Protein AF-0000000072519089 (afdb_homodimer)

pLDDT: mean 80.24, std 19.69, range [31.0, 97.12]

Solvent-accessible surface area (backbone atoms only — not comparable to full-atom values): 11404 Å² total; per-residue (Å²): 129,80,56,72,75,71,32,45,57,24,8,77,80,84,66,43,72,40,48,75,28,27,32,38,44,55,10,47,36,26,19,37,67,57,47,53,50,55,42,67,77,29,79,88,55,47,43,38,93,82,82,52,28,48,45,52,80,82,57,32,33,28,57,52,24,60,84,58,68,85,67,66,72,84,56,95,50,76,75,74,40,67,40,56,64,44,77,57,82,73,79,74,78,75,77,78,128,127,81,55,71,74,72,33,44,54,23,9,77,80,84,66,43,72,41,46,76,28,27,31,38,44,56,10,47,35,27,20,37,69,56,48,52,50,56,42,67,77,27,78,87,56,48,44,38,94,81,82,52,27,47,47,52,80,80,58,29,31,27,56,51,24,60,86,56,66,84,66,67,72,84,57,94,50,77,73,75,42,68,41,56,63,45,75,56,82,71,80,73,78,74,78,78,129

Nearest PDB structures (foldseek):
  3hcs-assembly1_A  TM=9.266E-01  e=5.606E-05  Homo sapiens
  7l3l-assembly2_D  TM=9.297E-01  e=7.832E-05  Homo sapiens
  8gbq-assembly1_B  TM=8.520E-01  e=3.754E-05  Homo sapiens
  6yxe-assembly1_A-3  TM=9.046E-01  e=1.868E-04  Homo sapiens
  6yxe-assembly2_B-2  TM=9.088E-01  e=1.747E-04  Homo sapiens

InterPro domains:
  IPR001841 Zinc finger, RING-type [PS50089] (11-52)
  IPR001841 Zinc finger, RING-type [SM00184] (11-51)
  IPR013083 Zinc finger, RING/FYVE/PHD-type [G3DSA:3.30.40.10] (1-65)
  IPR017907 Zinc finger, RING-type, conserved site [PS00518] (26-35)
  IPR018957 Zinc finger, C3HC4 RING-type [PF00097] (11-51)
  IPR045103 E3 ubiquitin-protein ligase RNF5/RNF185-like [PTHR12313] (5-88)

Secondary structure (DSSP, 8-state):
---GGGGTTB-TTT-SBPSSEEEETTSBEEEHHHHHHHHHH-TT--B-TTT--B--TTSEEE-B-TT--------SSPPPPPP--------------/---GGGGTTB-TTT-SBPSSEEEETTSBEEEHHHHHHHHHH-TT--B-TTT--B--TTSEEE-B-TT--------SS-PPPPP--------------

Organism: Oesophagostomum dentatum (NCBI:txid61180)

Radius of gyration: 18.35 Å; Cα contacts (8 Å, |Δi|>4): 338; chains: 2; bounding box: 57×45×64 Å

Structure (mmCIF, N/CA/C/O backbone):
data_AF-0000000072519089-model_v1
#
loop_
_entity.id
_entity.type
_entity.pdbx_description
1 polymer 'RING-type E3 ubiquitin transferase'
#
loop_
_atom_site.group_PDB
_atom_site.id
_atom_site.type_symbol
_atom_site.label_atom_id
_atom_site.label_alt_id
_atom_site.label_comp_id
_atom_site.label_asym_id
_atom_site.label_entity_id
_atom_site.label_seq_id
_atom_site.pdbx_PDB_ins_code
_atom_site.Cartn_x
_atom_site.Cartn_y
_atom_site.Cartn_z
_atom_site.occupancy
_atom_site.B_iso_or_equiv
_atom_site.auth_seq_id
_atom_site.auth_comp_id
_atom_site.auth_asym_id
_atom_site.auth_atom_id
_atom_site.pdbx_PDB_model_num
ATOM 1 N N . MET A 1 1 ? -17.234 -5.609 19.844 1 31 1 MET A N 1
ATOM 2 C CA . MET A 1 1 ? -16.969 -6.523 18.734 1 31 1 MET A CA 1
ATOM 3 C C . MET A 1 1 ?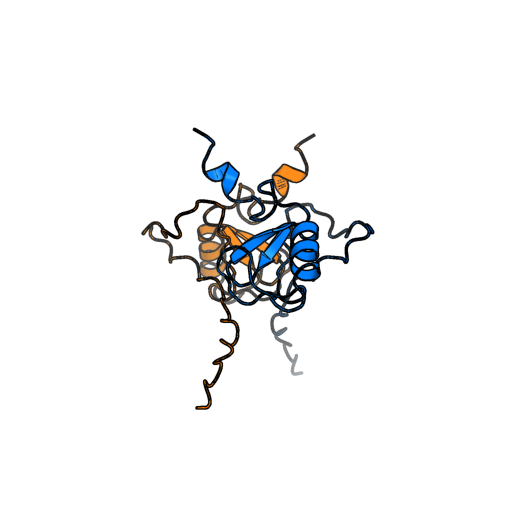 -16.578 -5.754 17.484 1 31 1 MET A C 1
ATOM 5 O O . MET A 1 1 ? -17.359 -5.664 16.531 1 31 1 MET A O 1
ATOM 9 N N . THR A 1 2 ? -16.281 -4.395 17.469 1 39.88 2 THR A N 1
ATOM 10 C CA . THR A 1 2 ? -15.914 -3.604 16.297 1 39.88 2 THR A CA 1
ATOM 11 C C . THR A 1 2 ? -14.969 -4.387 15.391 1 39.88 2 THR A C 1
ATOM 13 O O . THR A 1 2 ? -13.977 -4.953 15.859 1 39.88 2 THR A O 1
ATOM 16 N N . SER A 1 3 ? -15.516 -5.184 14.555 1 44.41 3 SER A N 1
ATOM 17 C CA . SER A 1 3 ? -14.891 -6.195 13.703 1 44.41 3 SER A CA 1
ATOM 18 C C . SER A 1 3 ? -13.523 -5.738 13.219 1 44.41 3 SER A C 1
ATOM 20 O O . SER A 1 3 ? -13.383 -4.637 12.688 1 44.41 3 SER A O 1
ATOM 22 N N . HIS A 1 4 ? -12.422 -6.164 13.93 1 50.88 4 HIS A N 1
ATOM 23 C CA . HIS A 1 4 ? -10.984 -6.004 13.734 1 50.88 4 HIS A CA 1
ATOM 24 C C . HIS A 1 4 ? -10.648 -5.777 12.266 1 50.88 4 HIS A C 1
ATOM 26 O O . HIS A 1 4 ? -9.719 -5.035 11.945 1 50.88 4 HIS A O 1
ATOM 32 N N . SER A 1 5 ? -11.43 -6.418 11.367 1 56.72 5 SER A N 1
ATOM 33 C CA . SER A 1 5 ? -11.188 -6.316 9.93 1 56.72 5 SER A CA 1
ATOM 34 C C . SER A 1 5 ? -11.516 -4.926 9.406 1 56.72 5 SER A C 1
ATOM 36 O O . SER A 1 5 ? -10.93 -4.465 8.43 1 56.72 5 SER A O 1
ATOM 38 N N . ALA A 1 6 ? -12.508 -4.168 10.32 1 58.97 6 ALA A N 1
ATOM 39 C CA . ALA A 1 6 ? -12.984 -2.865 9.859 1 58.97 6 ALA A CA 1
ATOM 40 C C . ALA A 1 6 ? -11.898 -1.803 10.008 1 58.97 6 ALA A C 1
ATOM 42 O O . ALA A 1 6 ? -11.93 -0.779 9.32 1 58.97 6 ALA A O 1
ATOM 43 N N . LEU A 1 7 ? -10.938 -2.162 10.789 1 78.25 7 LEU A N 1
ATOM 44 C CA . LEU A 1 7 ? -9.922 -1.159 11.086 1 78.25 7 LEU A CA 1
ATOM 45 C C . LEU A 1 7 ? -8.695 -1.354 10.203 1 78.25 7 LEU A C 1
ATOM 47 O O . LEU A 1 7 ? -7.793 -0.51 10.188 1 78.25 7 LEU A O 1
ATOM 51 N N . GLN A 1 8 ? -8.781 -2.266 9.398 1 86.44 8 GLN A N 1
ATOM 52 C CA . GLN A 1 8 ? -7.602 -2.619 8.617 1 86.44 8 GLN A CA 1
ATOM 53 C C . GLN A 1 8 ? -7.332 -1.582 7.531 1 86.44 8 GLN A C 1
ATOM 55 O O . GLN A 1 8 ? -6.176 -1.324 7.188 1 86.44 8 GLN A O 1
ATOM 60 N N . PHE A 1 9 ? -8.406 -0.908 7.102 1 93.94 9 PHE A N 1
ATOM 61 C CA . PHE A 1 9 ? -8.25 -0.032 5.949 1 93.94 9 PHE A CA 1
ATOM 62 C C . PHE A 1 9 ? -8.648 1.397 6.293 1 93.94 9 PHE A C 1
ATOM 64 O O . PHE A 1 9 ? -9.234 2.102 5.469 1 93.94 9 PHE A O 1
ATOM 71 N N . GLU A 1 10 ? -8.305 1.717 7.52 1 94.81 10 GLU A N 1
ATOM 72 C CA . GLU A 1 10 ? -8.547 3.088 7.961 1 94.81 10 GLU A CA 1
ATOM 73 C C . GLU A 1 10 ? -7.312 3.961 7.754 1 94.81 10 GLU A C 1
ATOM 75 O O . GLU A 1 10 ? -6.184 3.49 7.895 1 94.81 10 GLU A O 1
ATOM 80 N N . CYS A 1 11 ? -7.629 5.145 7.453 1 94.75 11 CYS A N 1
ATOM 81 C CA . CYS A 1 11 ? -6.59 6.168 7.426 1 94.75 11 CYS A CA 1
ATOM 82 C C . CYS A 1 11 ? -6.012 6.395 8.82 1 94.75 11 CYS A C 1
ATOM 84 O O . CYS A 1 11 ? -6.758 6.582 9.781 1 94.75 11 CYS A O 1
ATOM 86 N N . ASN A 1 12 ? -4.762 6.477 8.961 1 96.12 12 ASN A N 1
ATOM 87 C CA . ASN A 1 12 ? -4.113 6.629 10.266 1 96.12 12 ASN A CA 1
ATOM 88 C C . ASN A 1 12 ? -4.102 8.086 10.719 1 96.12 12 ASN A C 1
ATOM 90 O O . ASN A 1 12 ? -3.537 8.406 11.766 1 96.12 12 ASN A O 1
ATOM 94 N N . ILE A 1 13 ? -4.664 8.992 9.969 1 96.25 13 ILE A N 1
ATOM 95 C CA . ILE A 1 13 ? -4.73 10.406 10.344 1 96.25 13 ILE A CA 1
ATOM 96 C C . ILE A 1 13 ? -6.16 10.758 10.758 1 96.25 13 ILE A C 1
ATOM 98 O O . ILE A 1 13 ? -6.398 11.188 11.883 1 96.25 13 ILE A O 1
ATOM 102 N N . CYS A 1 14 ? -7.086 10.539 9.859 1 96.5 14 CYS A N 1
ATOM 103 C CA . CYS A 1 14 ? -8.445 10.977 10.148 1 96.5 14 CYS A CA 1
ATOM 104 C C . CYS A 1 14 ? -9.258 9.852 10.781 1 96.5 14 CYS A C 1
ATOM 106 O O . CYS A 1 14 ? -10.359 10.078 11.289 1 96.5 14 CYS A O 1
ATOM 108 N N . LEU A 1 15 ? -8.82 8.602 10.711 1 94.5 15 LEU A N 1
ATOM 109 C CA . LEU A 1 15 ? -9.359 7.414 11.359 1 94.5 15 LEU A CA 1
ATOM 110 C C . LEU A 1 15 ? -10.664 6.977 10.711 1 94.5 15 LEU A C 1
ATOM 112 O O . LEU A 1 15 ? -11.406 6.172 11.273 1 94.5 15 LEU A O 1
ATOM 116 N N . ASP A 1 16 ? -10.945 7.457 9.484 1 94.81 16 ASP A N 1
ATOM 117 C CA . ASP A 1 16 ? -12 6.938 8.617 1 94.81 16 ASP A CA 1
ATOM 118 C C . ASP A 1 16 ? -11.43 5.969 7.582 1 94.81 16 ASP A C 1
ATOM 120 O O . ASP A 1 16 ? -10.211 5.828 7.457 1 94.81 16 ASP A O 1
ATOM 124 N N . THR A 1 17 ? -12.375 5.219 6.848 1 92.31 17 THR A N 1
ATOM 125 C CA . THR A 1 17 ? -11.914 4.434 5.711 1 92.31 17 THR A CA 1
ATOM 126 C C . THR A 1 17 ? -11.117 5.305 4.738 1 92.31 17 THR A C 1
ATOM 128 O O . THR A 1 17 ? -11.578 6.383 4.352 1 92.31 17 THR A O 1
ATOM 131 N N . ALA A 1 18 ? -9.93 4.836 4.41 1 94 18 ALA A N 1
ATOM 132 C CA . ALA A 1 18 ? -9.023 5.652 3.598 1 94 18 ALA A CA 1
ATOM 133 C C . ALA A 1 18 ? -9.656 5.98 2.246 1 94 18 ALA A C 1
ATOM 135 O O . ALA A 1 18 ? -10.141 5.09 1.548 1 94 18 ALA A O 1
ATOM 136 N N . LYS A 1 19 ? -9.695 7.258 1.932 1 92.19 19 LYS A N 1
ATOM 137 C CA . LYS A 1 19 ? -10.172 7.754 0.644 1 92.19 19 LYS A CA 1
ATOM 138 C C . LYS A 1 19 ? -9 8.18 -0.245 1 92.19 19 LYS A C 1
ATOM 140 O O . LYS A 1 19 ? -8.07 8.844 0.219 1 92.19 19 LYS A O 1
ATOM 145 N N . ASP A 1 20 ? -9.195 7.793 -1.614 1 93.12 20 ASP A N 1
ATOM 146 C CA . ASP A 1 20 ? -8.047 8.023 -2.484 1 93.12 20 ASP A CA 1
ATOM 147 C C . ASP A 1 20 ? -6.758 7.527 -1.834 1 93.12 20 ASP A C 1
ATOM 149 O O . ASP A 1 20 ? -5.777 8.273 -1.743 1 93.12 20 ASP A O 1
ATOM 153 N N . ALA A 1 21 ? -6.781 6.348 -1.465 1 94.25 21 ALA A N 1
ATOM 154 C CA . ALA A 1 21 ? -5.855 5.746 -0.507 1 94.25 21 ALA A CA 1
ATOM 155 C C . ALA A 1 21 ? -4.441 5.684 -1.074 1 94.25 21 ALA A C 1
ATOM 157 O O . ALA A 1 21 ? -4.25 5.375 -2.254 1 94.25 21 ALA A O 1
ATOM 158 N N . VAL A 1 22 ? -3.514 5.969 -0.158 1 96.81 22 VAL A N 1
ATOM 159 C CA . VAL A 1 22 ? -2.096 5.785 -0.444 1 96.81 22 VAL A CA 1
ATOM 160 C C . VAL A 1 22 ? -1.426 5.047 0.714 1 96.81 22 VAL A C 1
ATOM 162 O O . VAL A 1 22 ? -1.814 5.215 1.872 1 96.81 22 VAL A O 1
ATOM 165 N N . VAL A 1 23 ? -0.508 4.223 0.337 1 96.88 23 VAL A N 1
ATOM 166 C CA . VAL A 1 23 ? 0.287 3.537 1.352 1 96.88 23 VAL A CA 1
ATOM 167 C C . VAL A 1 23 ? 1.731 4.027 1.295 1 96.88 23 VAL A C 1
ATOM 169 O O . VAL A 1 23 ? 2.295 4.195 0.21 1 96.88 23 VAL A O 1
ATOM 172 N N . SER A 1 24 ? 2.26 4.414 2.479 1 96.19 24 SER A N 1
ATOM 173 C CA . SER A 1 24 ? 3.668 4.781 2.564 1 96.19 24 SER A CA 1
ATOM 174 C C . SER A 1 24 ? 4.566 3.551 2.484 1 96.19 24 SER A C 1
ATOM 176 O O . SER A 1 24 ? 4.094 2.422 2.635 1 96.19 24 SER A O 1
ATOM 178 N N . MET A 1 25 ? 5.84 3.82 2.289 1 96 25 MET A N 1
ATOM 179 C CA . MET A 1 25 ? 6.766 2.701 2.139 1 96 25 MET A CA 1
ATOM 180 C C . MET A 1 25 ? 6.949 1.965 3.461 1 96 25 MET A C 1
ATOM 182 O O . MET A 1 25 ? 7.309 0.786 3.475 1 96 25 MET A O 1
ATOM 186 N N . CYS A 1 26 ? 6.586 2.643 4.574 1 94.12 26 CYS A N 1
ATOM 187 C CA . CYS A 1 26 ? 6.664 2.002 5.883 1 94.12 26 CYS A CA 1
ATOM 188 C C . CYS A 1 26 ? 5.453 1.104 6.121 1 94.12 26 CYS A C 1
ATOM 190 O O . CYS A 1 26 ? 5.398 0.385 7.121 1 94.12 26 CYS A O 1
ATOM 192 N N . GLY A 1 27 ? 4.422 1.226 5.219 1 96.06 27 GLY A N 1
ATOM 193 C CA . GLY A 1 27 ? 3.311 0.293 5.289 1 96.06 27 GLY A CA 1
ATOM 194 C C . GLY A 1 27 ? 2.062 0.899 5.906 1 96.06 27 GLY A C 1
ATOM 195 O O . GLY A 1 27 ? 1.025 0.239 5.996 1 96.06 27 GLY A O 1
ATOM 196 N N . HIS A 1 28 ? 2.117 2.164 6.293 1 96.06 28 HIS A N 1
ATOM 197 C CA . HIS A 1 28 ? 0.941 2.779 6.895 1 96.06 28 HIS A CA 1
ATOM 198 C C . HIS A 1 28 ? 0.045 3.412 5.836 1 96.06 28 HIS A C 1
ATOM 200 O O . HIS A 1 28 ? 0.538 3.994 4.867 1 96.06 28 HIS A O 1
ATOM 206 N N . LEU A 1 29 ? -1.234 3.336 6.133 1 96.44 29 LEU A N 1
ATOM 207 C CA . LEU A 1 29 ? -2.25 3.729 5.164 1 96.44 29 LEU A CA 1
ATOM 208 C C . LEU A 1 29 ? -2.818 5.102 5.496 1 96.44 29 LEU A C 1
ATOM 210 O O . LEU A 1 29 ? -3.096 5.398 6.66 1 96.44 29 LEU A O 1
ATOM 214 N N . PHE A 1 30 ? -3.078 5.961 4.371 1 95.62 30 PHE A N 1
ATOM 215 C CA . PHE A 1 30 ? -3.609 7.309 4.523 1 95.62 30 PHE A CA 1
ATOM 216 C C . PHE A 1 30 ? -4.57 7.645 3.387 1 95.62 30 PHE A C 1
ATOM 218 O O . PHE A 1 30 ? -4.434 7.121 2.279 1 95.62 30 PHE A O 1
ATOM 225 N N . CYS A 1 31 ? -5.488 8.539 3.676 1 95.25 31 CYS A N 1
ATOM 226 C CA . CYS A 1 31 ? -6.066 9.297 2.574 1 95.25 31 CYS A CA 1
ATOM 227 C C . CYS A 1 31 ? -5.008 10.148 1.881 1 95.25 31 CYS A C 1
ATOM 229 O O . CYS A 1 31 ? -4.148 10.734 2.541 1 95.25 31 CYS A O 1
ATOM 231 N N . TRP A 1 32 ? -5.188 10.234 0.609 1 96.38 32 TRP A N 1
ATOM 232 C CA . TRP A 1 32 ? -4.285 11.156 -0.079 1 96.38 32 TRP A CA 1
ATOM 233 C C . TRP A 1 32 ? -4.465 12.578 0.429 1 96.38 32 TRP A C 1
ATOM 235 O O . TRP A 1 32 ? -3.494 13.234 0.819 1 96.38 32 TRP A O 1
ATOM 245 N N . PRO A 1 33 ? -5.688 13.109 0.536 1 96.69 33 PRO A N 1
ATOM 246 C CA . PRO A 1 33 ? -5.828 14.484 1.02 1 96.69 33 PRO A CA 1
ATOM 247 C C . PRO A 1 33 ? -5.301 14.672 2.441 1 96.69 33 PRO A C 1
ATOM 249 O O . PRO A 1 33 ? -4.734 15.719 2.766 1 96.69 33 PRO A O 1
ATOM 252 N N . CYS A 1 34 ? -5.469 13.695 3.334 1 96.81 34 CYS A N 1
ATOM 253 C CA . CYS A 1 34 ? -4.949 13.781 4.695 1 96.81 34 CYS A CA 1
ATOM 254 C C . CYS A 1 34 ? -3.428 13.867 4.695 1 96.81 34 CYS A C 1
ATOM 256 O O . CYS A 1 34 ? -2.846 14.664 5.43 1 96.81 34 CYS A O 1
ATOM 258 N N . LEU A 1 35 ? -2.861 12.992 3.891 1 96.81 35 LEU A N 1
ATOM 259 C CA . LEU A 1 35 ? -1.404 12.969 3.852 1 96.81 35 LEU A CA 1
ATOM 260 C C . LEU A 1 35 ? -0.853 14.273 3.295 1 96.81 35 LEU A C 1
ATOM 262 O O . LEU A 1 35 ? 0.122 14.82 3.82 1 96.81 35 LEU A O 1
ATOM 266 N N . VAL A 1 36 ? -1.479 14.703 2.242 1 96.94 36 VAL A N 1
ATOM 267 C CA . VAL A 1 36 ? -1.038 15.969 1.655 1 96.94 36 VAL A CA 1
ATOM 268 C C . VAL A 1 36 ? -1.098 17.078 2.705 1 96.94 36 VAL A C 1
ATOM 270 O O . VAL A 1 36 ? -0.141 17.828 2.869 1 96.94 36 VAL A O 1
ATOM 273 N N . GLN A 1 37 ? -2.197 17.141 3.371 1 96.75 37 GLN A N 1
ATOM 274 C CA . GLN A 1 37 ? -2.346 18.156 4.418 1 96.75 37 GLN A CA 1
ATOM 275 C C . GLN A 1 37 ? -1.283 17.984 5.5 1 96.75 37 GLN A C 1
ATOM 277 O O . GLN A 1 37 ? -0.688 18.953 5.953 1 96.75 37 GLN A O 1
ATOM 282 N N . TRP A 1 38 ? -1.134 16.75 6.004 1 96.56 38 TRP A N 1
ATOM 283 C CA . TRP A 1 38 ? -0.133 16.438 7.02 1 96.56 38 TRP A CA 1
ATOM 284 C C . TRP A 1 38 ? 1.24 16.953 6.605 1 96.56 38 TRP A C 1
ATOM 286 O O . TRP A 1 38 ? 1.915 17.641 7.387 1 96.56 38 TRP A O 1
ATOM 296 N N . LEU A 1 39 ? 1.7 16.672 5.438 1 95.25 39 LEU A N 1
ATOM 297 C CA . LEU A 1 39 ? 3.025 17.031 4.953 1 95.25 39 LEU A CA 1
ATOM 298 C C . LEU A 1 39 ? 3.129 18.531 4.723 1 95.25 39 LEU A C 1
ATOM 300 O O . LEU A 1 39 ? 4.18 19.141 4.965 1 95.25 39 LEU A O 1
ATOM 304 N N . ASP A 1 40 ? 2.016 19.125 4.277 1 95.06 40 ASP A N 1
ATOM 305 C CA . ASP A 1 40 ? 2.025 20.562 3.996 1 95.06 40 ASP A CA 1
ATOM 306 C C . ASP A 1 40 ? 2.143 21.375 5.285 1 95.06 40 ASP A C 1
ATOM 308 O O . ASP A 1 40 ? 2.709 22.469 5.285 1 95.06 40 ASP A O 1
ATOM 312 N N . THR A 1 41 ? 1.619 20.859 6.352 1 95.69 41 THR A N 1
ATOM 313 C CA . THR A 1 41 ? 1.646 21.562 7.621 1 95.69 41 THR A CA 1
ATOM 314 C C . THR A 1 41 ? 2.975 21.344 8.344 1 95.69 41 THR A C 1
ATOM 316 O O . THR A 1 41 ? 3.297 22.062 9.297 1 95.69 41 THR A O 1
ATOM 319 N N . ARG A 1 42 ? 3.793 20.375 7.852 1 92.81 42 ARG A N 1
ATOM 320 C CA . ARG A 1 42 ? 5.082 20.062 8.453 1 92.81 42 ARG A CA 1
ATOM 321 C C . ARG A 1 42 ? 6.172 19.953 7.391 1 92.81 42 ARG A C 1
ATOM 323 O O . ARG A 1 42 ? 6.809 18.922 7.238 1 92.81 42 ARG A O 1
ATOM 330 N N . PRO A 1 43 ? 6.484 21.062 6.719 1 90.44 43 PRO A N 1
ATOM 331 C CA . PRO A 1 43 ? 7.387 21.031 5.562 1 90.44 43 PRO A CA 1
ATOM 332 C C . PRO A 1 43 ? 8.805 20.609 5.934 1 90.44 43 PRO A C 1
ATOM 334 O O . PRO A 1 43 ? 9.539 20.078 5.09 1 90.44 43 PRO A O 1
ATOM 337 N N . ASN A 1 44 ? 9.156 20.672 7.188 1 92.25 44 ASN A N 1
ATOM 338 C CA . ASN A 1 44 ? 10.508 20.344 7.605 1 92.25 44 ASN A CA 1
ATOM 339 C C . ASN A 1 44 ? 10.562 19 8.32 1 92.25 44 ASN A C 1
ATOM 341 O O . ASN A 1 44 ? 11.625 18.578 8.781 1 92.25 44 ASN A O 1
ATOM 345 N N . ARG A 1 45 ? 9.492 18.438 8.547 1 92.62 45 ARG A N 1
ATOM 346 C CA . ARG A 1 45 ? 9.383 17.141 9.211 1 92.62 45 ARG A CA 1
ATOM 347 C C . ARG A 1 45 ? 8.523 16.188 8.398 1 92.62 45 ARG A C 1
ATOM 349 O O . ARG A 1 45 ? 7.363 15.938 8.742 1 92.62 45 ARG A O 1
ATOM 356 N N . GLN A 1 46 ? 9.156 15.68 7.355 1 95.38 46 GLN A N 1
ATOM 357 C CA . GLN A 1 46 ? 8.461 14.766 6.457 1 95.38 46 GLN A CA 1
ATOM 358 C C . GLN A 1 46 ? 8.523 13.336 6.973 1 95.38 46 GLN A C 1
ATOM 360 O O . GLN A 1 46 ? 9.242 12.5 6.426 1 95.38 46 GLN A O 1
ATOM 365 N N . LEU A 1 47 ? 7.785 13.094 8.039 1 96.5 47 LEU A N 1
ATOM 366 C CA . LEU A 1 47 ? 7.805 11.812 8.727 1 96.5 47 LEU A CA 1
ATOM 367 C C . LEU A 1 47 ? 6.402 11.211 8.797 1 96.5 47 LEU A C 1
ATOM 369 O O . LEU A 1 47 ? 5.414 11.945 8.867 1 96.5 47 LEU A O 1
ATOM 373 N N . CYS A 1 48 ? 6.359 9.953 8.672 1 94.94 48 CYS A N 1
ATOM 374 C CA . CYS A 1 48 ? 5.113 9.219 8.859 1 94.94 48 CYS A CA 1
ATOM 375 C C . CYS A 1 48 ? 4.473 9.555 10.195 1 94.94 48 CYS A C 1
ATOM 377 O O . CYS A 1 48 ? 5.137 9.508 11.234 1 94.94 48 CYS A O 1
ATOM 379 N N . PRO A 1 49 ? 3.191 9.898 10.266 1 95.62 49 PRO A N 1
ATOM 380 C CA . PRO A 1 49 ? 2.514 10.266 11.508 1 95.62 49 PRO A CA 1
ATOM 381 C C . PRO A 1 49 ? 2.459 9.117 12.516 1 95.62 49 PRO A C 1
ATOM 383 O O . PRO A 1 49 ? 2.145 9.336 13.688 1 95.62 49 PRO A O 1
ATOM 386 N N . VAL A 1 50 ? 2.834 7.969 12.125 1 94.69 50 VAL A N 1
ATOM 387 C CA . VAL A 1 50 ? 2.629 6.812 12.984 1 94.69 50 VAL A CA 1
ATOM 388 C C . VAL A 1 50 ? 3.973 6.32 13.516 1 94.69 50 VAL A C 1
ATOM 390 O O . VAL A 1 50 ? 4.199 6.309 14.727 1 94.69 50 VAL A O 1
ATOM 393 N N . CYS A 1 51 ? 4.93 6.02 12.641 1 91.75 51 CYS A N 1
ATOM 394 C CA . CYS A 1 51 ? 6.137 5.324 13.07 1 91.75 51 CYS A CA 1
ATOM 395 C C . CYS A 1 51 ? 7.355 6.234 12.969 1 91.75 51 CYS A C 1
ATOM 397 O O . CYS A 1 51 ? 8.469 5.828 13.305 1 91.75 51 CYS A O 1
ATOM 399 N N . LYS A 1 52 ? 7.223 7.352 12.32 1 95.06 52 LYS A N 1
ATOM 400 C CA . LYS A 1 52 ? 8.242 8.398 12.219 1 95.06 52 LYS A CA 1
ATOM 401 C C . LYS A 1 52 ? 9.273 8.055 11.148 1 95.06 52 LYS A C 1
ATOM 403 O O . LYS A 1 52 ? 10.312 8.711 11.055 1 95.06 52 LYS A O 1
ATOM 408 N N . ALA A 1 53 ? 9.031 7.102 10.336 1 93 53 ALA A N 1
ATOM 409 C CA . ALA A 1 53 ? 9.859 6.859 9.164 1 93 53 ALA A CA 1
ATOM 410 C C . ALA A 1 53 ? 9.742 8.008 8.164 1 93 53 ALA A C 1
ATOM 412 O O . ALA A 1 53 ? 8.719 8.703 8.133 1 93 53 ALA A O 1
ATOM 413 N N . ALA A 1 54 ? 10.75 8.148 7.301 1 94.38 54 ALA A N 1
ATOM 414 C CA . ALA A 1 54 ? 10.711 9.172 6.258 1 94.38 54 ALA A CA 1
ATOM 415 C C . ALA A 1 54 ? 9.578 8.906 5.273 1 94.38 54 ALA A C 1
ATOM 417 O O . ALA A 1 54 ? 9.344 7.762 4.879 1 94.38 54 ALA A O 1
ATOM 418 N N . ILE A 1 55 ? 8.859 9.953 4.988 1 95.44 55 ILE A N 1
ATOM 419 C CA . ILE A 1 55 ? 7.793 9.867 3.996 1 95.44 55 ILE A CA 1
ATOM 420 C C . ILE A 1 55 ? 7.793 11.117 3.125 1 95.44 55 ILE A C 1
ATOM 422 O O . ILE A 1 55 ? 8.156 12.203 3.588 1 95.44 55 ILE A O 1
ATOM 426 N N . SER A 1 56 ? 7.473 10.961 1.922 1 93.62 56 SER A N 1
ATOM 427 C CA . SER A 1 56 ? 7.309 12.07 0.993 1 93.62 56 SER A CA 1
ATOM 428 C C . SER A 1 56 ? 6.109 11.852 0.074 1 93.62 56 SER A C 1
ATOM 430 O O . SER A 1 56 ? 5.676 10.719 -0.126 1 93.62 56 SER A O 1
ATOM 432 N N . LYS A 1 57 ? 5.574 12.891 -0.513 1 92.38 57 LYS A N 1
ATOM 433 C CA . LYS A 1 57 ? 4.422 12.836 -1.406 1 92.38 57 LYS A CA 1
ATOM 434 C C . LYS A 1 57 ? 4.707 11.961 -2.621 1 92.38 57 LYS A C 1
ATOM 436 O O . LYS A 1 57 ? 3.799 11.336 -3.168 1 92.38 57 LYS A O 1
ATOM 441 N N . ASP A 1 58 ? 5.984 11.898 -2.986 1 93 58 ASP A N 1
ATOM 442 C CA . ASP A 1 58 ? 6.328 11.203 -4.223 1 93 58 ASP A CA 1
ATOM 443 C C . ASP A 1 58 ? 6.684 9.742 -3.951 1 93 58 ASP A C 1
ATOM 445 O O . ASP A 1 58 ? 6.914 8.969 -4.887 1 93 58 ASP A O 1
ATOM 449 N N . LYS A 1 59 ? 6.77 9.32 -2.738 1 93.81 59 LYS A N 1
ATOM 450 C CA . LYS A 1 59 ? 7.215 7.977 -2.396 1 93.81 59 LYS A CA 1
ATOM 451 C C . LYS A 1 59 ? 6.09 7.172 -1.751 1 93.81 59 LYS A C 1
ATOM 453 O O . LYS A 1 59 ? 6.328 6.391 -0.828 1 93.81 59 LYS A O 1
ATOM 458 N N . VAL A 1 60 ? 4.992 7.453 -2.104 1 97.06 60 VAL A N 1
ATOM 459 C CA . VAL A 1 60 ? 3.85 6.66 -1.652 1 97.06 60 VAL A CA 1
ATOM 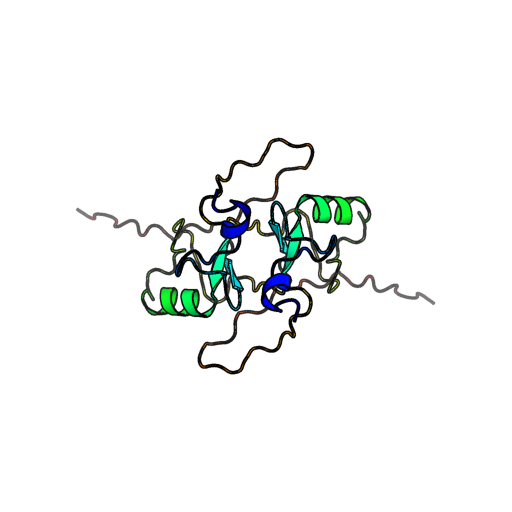460 C C . VAL A 1 60 ? 3.244 5.906 -2.834 1 97.06 60 VAL A C 1
ATOM 462 O O . VAL A 1 60 ? 3.475 6.266 -3.992 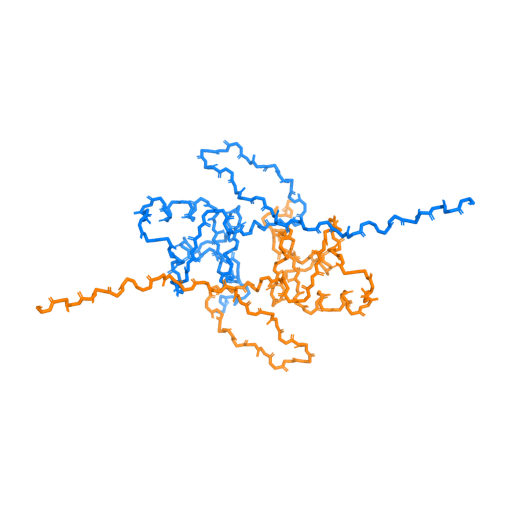1 97.06 60 VAL A O 1
ATOM 465 N N . ILE A 1 61 ? 2.562 4.816 -2.467 1 95.94 61 ILE A N 1
ATOM 466 C CA . ILE A 1 61 ? 1.918 4 -3.49 1 95.94 61 ILE A CA 1
ATOM 467 C C . ILE A 1 61 ? 0.404 4.184 -3.42 1 95.94 61 ILE A C 1
ATOM 469 O O . ILE A 1 61 ? -0.208 3.951 -2.373 1 95.94 61 ILE A O 1
ATOM 473 N N . PRO A 1 62 ? -0.219 4.648 -4.527 1 95.5 62 PRO A N 1
ATOM 474 C CA . PRO A 1 62 ? -1.684 4.652 -4.535 1 95.5 62 PRO A CA 1
ATOM 475 C C . PRO A 1 62 ? -2.281 3.248 -4.535 1 95.5 62 PRO A C 1
ATOM 477 O O . PRO A 1 62 ? -1.677 2.318 -5.078 1 95.5 62 PRO A O 1
ATOM 480 N N . LEU A 1 63 ? -3.332 3.162 -3.885 1 93.44 63 LEU A N 1
ATOM 481 C CA . LEU A 1 63 ? -4.059 1.897 -3.922 1 93.44 63 LEU A CA 1
ATOM 482 C C . LEU A 1 63 ? -5.156 1.933 -4.98 1 93.44 63 LEU A C 1
ATOM 484 O O . LEU A 1 63 ? -6.043 2.787 -4.934 1 93.44 63 LEU A O 1
ATOM 488 N N . TYR A 1 64 ? -5.008 1.025 -5.945 1 88.94 64 TYR A N 1
ATOM 489 C CA . TYR A 1 64 ? -6.035 0.901 -6.973 1 88.94 64 TYR A CA 1
ATOM 490 C C . TYR A 1 64 ? -6.98 -0.252 -6.66 1 88.94 64 TYR A C 1
ATOM 492 O O . TYR A 1 64 ? -6.559 -1.407 -6.586 1 88.94 64 TYR A O 1
ATOM 500 N N . GLY A 1 65 ? -8.227 0.078 -6.277 1 80.88 65 GLY A N 1
ATOM 501 C CA . GLY A 1 65 ? -9.242 -0.938 -6.043 1 80.88 65 GLY A CA 1
ATOM 502 C C . GLY A 1 65 ? -9.773 -1.555 -7.32 1 80.88 65 GLY A C 1
ATOM 503 O O . GLY A 1 65 ? -9.391 -1.15 -8.422 1 80.88 65 GLY A O 1
ATOM 504 N N . ARG A 1 66 ? -10.461 -2.564 -7.008 1 76.69 66 ARG A N 1
ATOM 505 C CA . ARG A 1 66 ? -11.094 -3.188 -8.164 1 76.69 66 ARG A CA 1
ATOM 506 C C . ARG A 1 66 ? -12.172 -2.283 -8.758 1 76.69 66 ARG A C 1
ATOM 508 O O . ARG A 1 66 ? -12.977 -1.706 -8.023 1 76.69 66 ARG A O 1
ATOM 515 N N . GLY A 1 67 ? -12.164 -2.088 -10.023 1 61.78 67 GLY A N 1
ATOM 516 C CA . GLY A 1 67 ? -13.195 -1.301 -10.68 1 61.78 67 GLY A CA 1
ATOM 517 C C . GLY A 1 67 ? -12.891 0.184 -10.703 1 61.78 67 GLY A C 1
ATOM 518 O O . GLY A 1 67 ? -13.711 0.987 -11.141 1 61.78 67 GLY A O 1
ATOM 519 N N . GLY A 1 68 ? -12.031 0.636 -9.891 1 55.56 68 GLY A N 1
ATOM 520 C CA . GLY A 1 68 ? -11.859 2.078 -9.82 1 55.56 68 GLY A CA 1
ATOM 521 C C . GLY A 1 68 ? -11.195 2.658 -11.055 1 55.56 68 GLY A C 1
ATOM 522 O O . GLY A 1 68 ? -10.289 2.04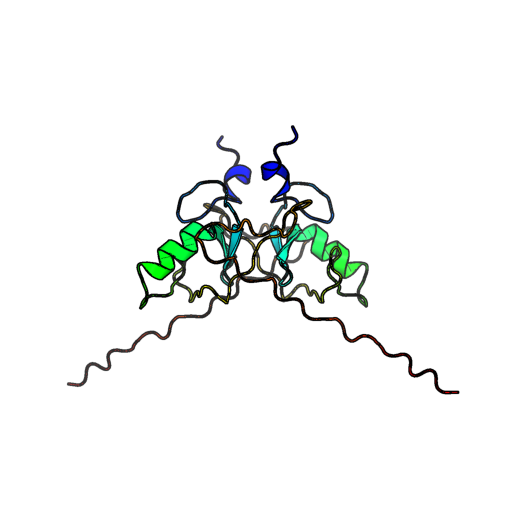7 -11.625 1 55.56 68 GLY A O 1
ATOM 523 N N . ASP A 1 69 ? -12.055 3.328 -11.719 1 48.72 69 ASP A N 1
ATOM 524 C CA . ASP A 1 69 ? -11.531 4.172 -12.789 1 48.72 69 ASP A CA 1
ATOM 525 C C . ASP A 1 69 ? -10.414 5.078 -12.273 1 48.72 69 ASP A C 1
ATOM 527 O O . ASP A 1 69 ? -10.461 5.551 -11.133 1 48.72 69 ASP A O 1
ATOM 531 N N . ASN A 1 7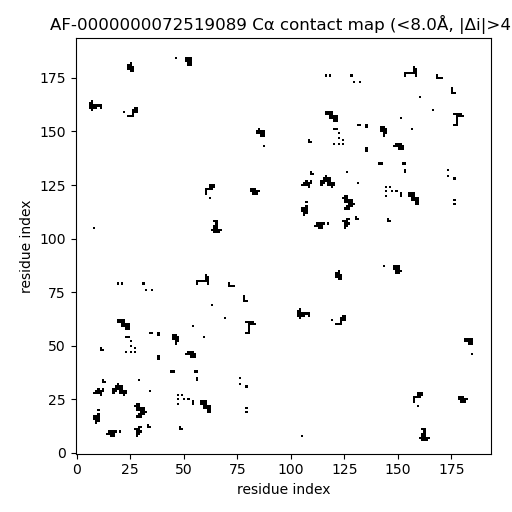0 ? -9.172 4.766 -12.68 1 49.16 70 ASN A N 1
ATOM 532 C CA . ASN A 1 70 ? -8.062 5.68 -12.422 1 49.16 70 ASN A CA 1
ATOM 533 C C . ASN A 1 70 ? -8.492 7.137 -12.539 1 49.16 70 ASN A C 1
ATOM 535 O O . ASN A 1 70 ? -7.668 8.016 -12.789 1 49.16 70 ASN A O 1
ATOM 539 N N . THR A 1 71 ? -9.75 7.359 -12.57 1 44.28 71 THR A N 1
ATOM 540 C CA . THR A 1 71 ? -10.016 8.766 -12.867 1 44.28 71 THR A CA 1
ATOM 541 C C . THR A 1 71 ? -9.742 9.641 -11.648 1 44.28 71 THR A C 1
ATOM 543 O O . THR A 1 71 ? -10.219 9.344 -10.547 1 44.28 71 THR A O 1
ATOM 546 N N . ASP A 1 72 ? -8.641 10.148 -11.641 1 46.44 72 ASP A N 1
ATOM 547 C CA . ASP A 1 72 ? -8.227 11.156 -10.664 1 46.44 72 ASP A CA 1
ATOM 548 C C . ASP A 1 72 ? -9.234 12.305 -10.602 1 46.44 72 ASP A C 1
ATOM 550 O O . ASP A 1 72 ? -9.461 13 -11.594 1 46.44 72 ASP A O 1
ATOM 554 N N . PRO A 1 73 ? -10.188 12.25 -9.703 1 47.38 73 PRO A N 1
ATOM 555 C CA . PRO A 1 73 ? -11.078 13.414 -9.656 1 47.38 73 PRO A CA 1
ATOM 556 C C . PRO A 1 73 ? -10.32 14.734 -9.57 1 47.38 73 PRO A C 1
ATOM 558 O O . PRO A 1 73 ? -9.219 14.781 -9.016 1 47.38 73 PRO A O 1
ATOM 561 N N . ARG A 1 74 ? -10.383 15.602 -10.516 1 45.53 74 ARG A N 1
ATOM 562 C CA . ARG A 1 74 ? -9.828 16.938 -10.672 1 45.53 74 ARG A CA 1
ATOM 563 C C . ARG A 1 74 ? -9.859 17.703 -9.359 1 45.53 74 ARG A C 1
ATOM 565 O O . ARG A 1 74 ? -9.688 18.938 -9.344 1 45.53 74 ARG A O 1
ATOM 572 N N . GLU A 1 75 ? -10.242 17.188 -8.172 1 52.38 75 GLU A N 1
ATOM 573 C CA . GLU A 1 75 ? -10.297 18.203 -7.117 1 52.38 75 GLU A CA 1
ATOM 574 C C . GLU A 1 75 ? -8.906 18.719 -6.781 1 52.38 75 GLU A C 1
ATOM 576 O O . GLU A 1 75 ? -7.902 18.125 -7.184 1 52.38 75 GLU A O 1
ATOM 581 N N . LYS A 1 76 ? -8.836 19.891 -5.879 1 60.47 76 LYS A N 1
ATOM 582 C CA . LYS A 1 76 ? -7.789 20.797 -5.414 1 60.47 76 LYS A CA 1
ATOM 583 C C . LYS A 1 76 ? -6.605 20.016 -4.848 1 60.47 76 LYS A C 1
ATOM 585 O O . LYS A 1 76 ? -5.57 20.609 -4.516 1 60.47 76 LYS A O 1
ATOM 590 N N . VAL A 1 77 ? -6.828 18.906 -4.668 1 68.38 77 VAL A N 1
ATOM 591 C CA . VAL A 1 77 ? -5.707 18.156 -4.117 1 68.38 77 VAL A CA 1
ATOM 592 C C . VAL A 1 77 ? -4.879 17.562 -5.254 1 68.38 77 VAL A C 1
ATOM 594 O O . VAL A 1 77 ? -5.434 17.031 -6.219 1 68.38 77 VAL A O 1
ATOM 597 N N . PRO A 1 78 ? -3.609 17.922 -5.059 1 70.12 78 PRO A N 1
ATOM 598 C CA . PRO A 1 78 ? -2.785 17.297 -6.094 1 70.12 78 PRO A CA 1
ATOM 599 C C . PRO A 1 78 ? -3.098 15.812 -6.273 1 70.12 78 PRO A C 1
ATOM 601 O O . PRO A 1 78 ? -3.5 15.141 -5.32 1 70.12 78 PRO A O 1
ATOM 604 N N . PRO A 1 79 ? -3.129 15.461 -7.512 1 77.69 79 PRO A N 1
ATOM 605 C CA . PRO A 1 79 ? -3.381 14.039 -7.723 1 77.69 79 PRO A CA 1
ATOM 606 C C . PRO A 1 79 ? -2.402 13.148 -6.961 1 77.69 79 PRO A C 1
ATOM 608 O O . PRO A 1 79 ? -1.271 13.555 -6.688 1 77.69 79 PRO A O 1
ATOM 611 N N . ARG A 1 80 ? -2.836 11.961 -6.469 1 79.94 80 ARG A N 1
ATOM 612 C CA . ARG A 1 80 ? -1.952 10.969 -5.863 1 79.94 80 ARG A CA 1
ATOM 613 C C . ARG A 1 80 ? -0.849 10.555 -6.832 1 79.94 80 ARG A C 1
ATOM 615 O O . ARG A 1 80 ? -1.032 10.609 -8.047 1 79.94 80 ARG A O 1
ATOM 622 N N . PRO A 1 81 ? 0.374 10.188 -6.301 1 78.19 81 PRO A N 1
ATOM 623 C CA . PRO A 1 81 ? 1.4 9.609 -7.172 1 78.19 81 PRO A CA 1
ATOM 624 C C . PRO A 1 81 ? 0.942 8.32 -7.848 1 78.19 81 PRO A C 1
ATOM 626 O O . PRO A 1 81 ? 0.094 7.605 -7.309 1 78.19 81 PRO A O 1
ATOM 629 N N . ARG A 1 82 ? 1.532 8.133 -9.031 1 82 82 ARG A N 1
ATOM 630 C CA . ARG A 1 82 ? 1.226 6.898 -9.75 1 82 82 ARG A CA 1
ATOM 631 C C . ARG A 1 82 ? 1.98 5.715 -9.156 1 82 82 ARG A C 1
ATOM 633 O O . ARG A 1 82 ? 3.043 5.891 -8.555 1 82 82 ARG A O 1
ATOM 640 N N . GLY A 1 83 ? 1.35 4.547 -9.398 1 84.56 83 GLY A N 1
ATOM 641 C CA . GLY A 1 83 ? 2.094 3.361 -9.008 1 84.56 83 GLY A CA 1
ATOM 642 C C . GLY A 1 83 ? 3.424 3.229 -9.727 1 84.56 83 GLY A C 1
ATOM 643 O O . GLY A 1 83 ? 3.584 3.734 -10.844 1 84.56 83 GLY A O 1
ATOM 644 N N . GLN A 1 84 ? 4.367 2.555 -9.07 1 80.12 84 GLN A N 1
ATOM 645 C CA . GLN A 1 84 ? 5.664 2.266 -9.664 1 80.12 84 GLN A CA 1
ATOM 646 C C . GLN A 1 84 ? 5.633 0.941 -10.43 1 80.12 84 GLN A C 1
ATOM 648 O O . GLN A 1 84 ? 5.688 -0.13 -9.82 1 80.12 84 GLN A O 1
ATOM 653 N N . ARG A 1 85 ? 5.422 1.012 -11.789 1 75.31 85 ARG A N 1
ATOM 654 C CA . ARG A 1 85 ? 5.375 -0.181 -12.633 1 75.31 85 ARG A CA 1
ATOM 655 C C . ARG A 1 85 ? 6.73 -0.445 -13.281 1 75.31 85 ARG A C 1
ATOM 657 O O . ARG A 1 85 ? 7.312 0.448 -13.898 1 75.31 85 ARG A O 1
ATOM 664 N N . THR A 1 86 ? 7.391 -1.441 -12.953 1 76.88 86 THR A N 1
ATOM 665 C CA . THR A 1 86 ? 8.578 -1.892 -13.664 1 76.88 86 THR A CA 1
ATOM 666 C C . THR A 1 86 ? 8.219 -2.908 -14.742 1 76.88 86 THR A C 1
ATOM 668 O O . THR A 1 86 ? 7.547 -3.904 -14.461 1 76.88 86 THR A O 1
ATOM 671 N N . GLU A 1 87 ? 8.461 -2.527 -16 1 72.56 87 GLU A N 1
ATOM 672 C CA . GLU A 1 87 ? 8.133 -3.4 -17.125 1 72.56 87 GLU A CA 1
ATOM 673 C C . GLU A 1 87 ? 8.992 -4.66 -17.109 1 72.56 87 GLU A C 1
ATOM 675 O O . GLU A 1 87 ? 10.18 -4.605 -16.797 1 72.56 87 GLU A O 1
ATOM 680 N N . ALA A 1 88 ? 8.367 -5.797 -17.266 1 68 88 ALA A N 1
ATOM 681 C CA . ALA A 1 88 ? 9.156 -7.016 -17.438 1 68 88 ALA A CA 1
ATOM 682 C C . ALA A 1 88 ? 9.961 -6.965 -18.734 1 68 88 ALA A C 1
ATOM 684 O O . ALA A 1 88 ? 9.523 -6.383 -19.719 1 68 88 ALA A O 1
ATOM 685 N N . PRO A 1 89 ? 11.305 -7.414 -18.672 1 56.38 89 PRO A N 1
ATOM 686 C CA . PRO A 1 89 ? 12.078 -7.422 -19.906 1 56.38 89 PRO A CA 1
ATOM 687 C C . PRO A 1 89 ? 11.391 -8.195 -21.031 1 56.38 89 PRO A C 1
ATOM 689 O O . PRO A 1 89 ? 10.867 -9.289 -20.797 1 56.38 89 PRO A O 1
ATOM 692 N N . GLN A 1 90 ? 10.766 -7.477 -21.891 1 54.28 90 GLN A N 1
ATOM 693 C CA . GLN A 1 90 ? 10.211 -8.156 -23.062 1 54.28 90 GLN A CA 1
ATOM 694 C C . GLN A 1 90 ? 11.25 -9.047 -23.719 1 54.28 90 GLN A C 1
ATOM 696 O O . GLN A 1 90 ? 12.391 -8.633 -23.938 1 54.28 90 GLN A O 1
ATOM 701 N N . VAL A 1 91 ? 11.234 -10.305 -23.359 1 53.59 91 VAL A N 1
ATOM 702 C CA . VAL A 1 91 ? 12.117 -11.164 -24.141 1 53.59 91 VAL A CA 1
ATOM 703 C C . VAL A 1 91 ? 11.883 -10.93 -25.625 1 53.59 91 VAL A C 1
ATOM 705 O O . VAL A 1 91 ? 10.766 -11.078 -26.109 1 53.59 91 VAL A O 1
ATOM 708 N N . TYR A 1 92 ? 12.711 -10.109 -26.297 1 53.53 92 TYR A N 1
ATOM 709 C CA . TYR A 1 92 ? 12.742 -10.008 -27.75 1 53.53 92 TYR A CA 1
ATOM 710 C C . TYR A 1 92 ? 13.258 -11.297 -28.375 1 53.53 92 TYR A C 1
ATOM 712 O O . TYR A 1 92 ? 14.352 -11.766 -28.031 1 53.53 92 TYR A O 1
ATOM 720 N N . PHE A 1 93 ? 12.438 -12.281 -28.781 1 50.38 93 PHE A N 1
ATOM 721 C CA . PHE A 1 93 ? 12.906 -13.336 -29.672 1 50.38 93 PHE A CA 1
ATOM 722 C C . PHE A 1 93 ? 13.523 -12.742 -30.938 1 50.38 93 PHE A C 1
ATOM 724 O O . PHE A 1 93 ? 12.844 -12.039 -31.688 1 50.38 93 PHE A O 1
ATOM 731 N N . SER A 1 94 ? 14.805 -12.391 -30.844 1 50.25 94 SER A N 1
ATOM 732 C CA . SER A 1 94 ? 15.477 -12.148 -32.125 1 50.25 94 SER A CA 1
ATOM 733 C C . SER A 1 94 ? 15.234 -13.297 -33.094 1 50.25 94 SER A C 1
ATOM 735 O O . SER A 1 94 ? 15.586 -14.445 -32.812 1 50.25 94 SER A O 1
ATOM 737 N N . ARG A 1 95 ? 14.18 -13.258 -33.844 1 45.88 95 ARG A N 1
ATOM 738 C CA . ARG A 1 95 ? 13.969 -14.078 -35.031 1 45.88 95 ARG A CA 1
ATOM 739 C C . ARG A 1 95 ? 15.242 -14.164 -35.875 1 45.88 95 ARG A C 1
ATOM 741 O O . ARG A 1 95 ? 15.641 -13.18 -36.5 1 45.88 95 ARG A O 1
ATOM 748 N N . LEU A 1 96 ? 16.375 -14.727 -35.406 1 40.81 96 LEU A N 1
ATOM 749 C CA . LEU A 1 96 ? 17.375 -15.023 -36.406 1 40.81 96 LEU A CA 1
ATOM 750 C C . LEU A 1 96 ? 16.781 -15.844 -37.562 1 40.81 96 LEU A C 1
ATOM 752 O O . LEU A 1 96 ? 16.25 -16.938 -37.312 1 40.81 96 LEU A O 1
ATOM 756 N N . LYS A 1 97 ? 16.656 -15.141 -38.812 1 36.31 97 LYS A N 1
ATOM 757 C CA . LYS A 1 97 ? 16.75 -15.789 -40.125 1 36.31 97 LYS A CA 1
ATOM 758 C C . LYS A 1 97 ? 18.109 -16.438 -40.312 1 36.31 97 LYS A C 1
ATOM 760 O O . LYS A 1 97 ? 19.141 -15.867 -39.906 1 36.31 97 LYS A O 1
ATOM 765 N N . MET B 1 1 ? -26.344 -1.312 -6.145 1 31.42 1 MET B N 1
ATOM 766 C CA . MET B 1 1 ? -25.781 -0.261 -5.309 1 31.42 1 MET B CA 1
ATOM 767 C C . MET B 1 1 ? -24.547 -0.768 -4.57 1 31.42 1 MET B C 1
ATOM 769 O O . MET B 1 1 ? -24.5 -0.754 -3.338 1 31.42 1 MET B O 1
ATOM 773 N N . THR B 1 2 ? -23.938 -2.012 -4.824 1 39.97 2 THR B N 1
ATOM 774 C CA . THR B 1 2 ? -22.766 -2.525 -4.145 1 39.97 2 THR B CA 1
ATOM 775 C C . THR B 1 2 ? -21.734 -1.417 -3.938 1 39.97 2 THR B C 1
ATOM 777 O O . THR B 1 2 ? -21.406 -0.688 -4.875 1 39.97 2 THR B O 1
ATOM 780 N N . SER B 1 3 ? -21.891 -0.694 -2.883 1 44.75 3 SER B N 1
ATOM 781 C CA . SER B 1 3 ? -21.203 0.541 -2.529 1 44.75 3 SER B CA 1
ATOM 782 C C . SER B 1 3 ? -19.75 0.508 -2.977 1 44.75 3 SER B C 1
ATOM 784 O O . SER B 1 3 ? -19.031 -0.456 -2.701 1 44.75 3 SER B O 1
ATOM 786 N N . HIS B 1 4 ? -19.438 1.123 -4.176 1 51.06 4 HIS B N 1
ATOM 787 C CA . HIS B 1 4 ? -18.172 1.374 -4.867 1 51.06 4 HIS B CA 1
ATOM 788 C C . HIS B 1 4 ? -17 1.395 -3.885 1 51.06 4 HIS B C 1
ATOM 790 O O . HIS B 1 4 ? -15.906 0.95 -4.219 1 51.06 4 HIS B O 1
ATOM 796 N N . SER B 1 5 ? -17.25 1.882 -2.648 1 56.5 5 SER B N 1
ATOM 797 C CA . SER B 1 5 ? -16.203 1.994 -1.638 1 56.5 5 SER B CA 1
ATOM 798 C C . SER B 1 5 ? -15.789 0.622 -1.126 1 56.5 5 SER B C 1
ATOM 800 O O . SER B 1 5 ? -14.641 0.434 -0.715 1 56.5 5 SER B O 1
ATOM 802 N N . ALA B 1 6 ? -16.875 -0.463 -1.33 1 58.66 6 ALA B N 1
ATOM 803 C CA . ALA B 1 6 ? -16.625 -1.792 -0.78 1 58.66 6 ALA B CA 1
ATOM 804 C C . ALA B 1 6 ? -15.586 -2.543 -1.616 1 58.66 6 ALA B C 1
ATOM 806 O O . ALA B 1 6 ? -14.938 -3.467 -1.124 1 58.66 6 ALA B O 1
ATOM 807 N N . LEU B 1 7 ? -15.398 -2.021 -2.787 1 78.44 7 LEU B N 1
ATOM 808 C CA . LEU B 1 7 ? -14.523 -2.744 -3.697 1 78.44 7 LEU B CA 1
ATOM 809 C C . LEU B 1 7 ? -13.117 -2.158 -3.676 1 78.44 7 LEU B C 1
ATOM 811 O O . LEU B 1 7 ? -12.188 -2.727 -4.262 1 78.44 7 LEU B O 1
ATOM 815 N N . GLN B 1 8 ? -12.953 -1.235 -2.896 1 86.31 8 GLN B N 1
ATOM 816 C CA . GLN B 1 8 ? -11.68 -0.52 -2.91 1 86.31 8 GLN B CA 1
ATOM 817 C C . GLN B 1 8 ? -10.57 -1.356 -2.277 1 86.31 8 GLN B C 1
ATOM 819 O O . GLN B 1 8 ? -9.414 -1.272 -2.688 1 86.31 8 GLN B O 1
ATOM 824 N N . PHE B 1 9 ? -10.977 -2.246 -1.374 1 93.88 9 PHE B N 1
ATOM 825 C CA . PHE B 1 9 ? -9.961 -2.953 -0.604 1 93.88 9 PHE B CA 1
ATOM 826 C C . PHE B 1 9 ? -10.102 -4.461 -0.777 1 93.88 9 PHE B C 1
ATOM 828 O O . PHE B 1 9 ? -9.883 -5.223 0.168 1 93.88 9 PHE B O 1
ATOM 835 N N . GLU B 1 10 ? -10.461 -4.777 -1.989 1 94.81 10 GLU B N 1
ATOM 836 C CA . GLU B 1 10 ? -10.547 -6.199 -2.324 1 94.81 10 GLU B CA 1
ATOM 837 C C . GLU B 1 10 ? -9.242 -6.691 -2.947 1 94.81 10 GLU B C 1
ATOM 839 O O . GLU B 1 10 ? -8.578 -5.957 -3.676 1 94.81 10 GLU B O 1
ATOM 844 N N . CYS B 1 11 ? -9 -7.891 -2.629 1 94.81 11 CYS B N 1
ATOM 845 C CA . CYS B 1 11 ? -7.91 -8.594 -3.297 1 94.81 11 CYS B CA 1
ATOM 846 C C . CYS B 1 11 ? -8.211 -8.781 -4.781 1 94.81 11 CYS B C 1
ATOM 848 O O . CYS B 1 11 ? -9.289 -9.25 -5.148 1 94.81 11 CYS B O 1
ATOM 850 N N . ASN B 1 12 ? -7.309 -8.547 -5.629 1 96.19 12 ASN B N 1
ATOM 851 C CA . ASN B 1 12 ? -7.52 -8.625 -7.07 1 96.19 12 ASN B CA 1
ATOM 852 C C . ASN B 1 12 ? -7.395 -10.062 -7.57 1 96.19 12 ASN B C 1
ATOM 854 O O . ASN B 1 12 ? -7.484 -10.312 -8.773 1 96.19 12 ASN B O 1
ATOM 858 N N . ILE B 1 13 ? -7.16 -11.031 -6.719 1 96.31 13 ILE B N 1
ATOM 859 C CA . ILE B 1 13 ? -7.062 -12.43 -7.105 1 96.31 13 ILE B CA 1
ATOM 860 C C . ILE B 1 13 ? -8.305 -13.188 -6.637 1 96.31 13 ILE B C 1
ATOM 862 O O . ILE B 1 13 ? -9.039 -13.758 -7.449 1 96.31 13 ILE B O 1
ATOM 866 N N . CYS B 1 14 ? -8.555 -13.148 -5.355 1 96.44 14 CYS B N 1
ATOM 867 C CA . CYS B 1 14 ? -9.656 -13.953 -4.836 1 96.44 14 CYS B CA 1
ATOM 868 C C . CYS B 1 14 ? -10.938 -13.141 -4.777 1 96.44 14 CYS B C 1
ATOM 870 O O . CYS B 1 14 ? -12.023 -13.688 -4.566 1 96.44 14 CYS B O 1
ATOM 872 N N . LEU B 1 15 ? -10.883 -11.82 -4.867 1 94.5 15 LEU B N 1
ATOM 873 C CA . LEU B 1 15 ? -11.992 -10.875 -4.98 1 94.5 15 LEU B CA 1
ATOM 874 C C . LEU B 1 15 ? -12.734 -10.75 -3.656 1 94.5 15 LEU B C 1
ATOM 876 O O . LEU B 1 15 ? -13.844 -10.211 -3.613 1 94.5 15 LEU B O 1
ATOM 880 N N . ASP B 1 16 ? -12.102 -11.18 -2.543 1 94.81 16 ASP B N 1
ATOM 881 C CA . ASP B 1 16 ? -12.555 -10.883 -1.186 1 94.81 16 ASP B CA 1
ATOM 882 C C . ASP B 1 16 ? -11.773 -9.711 -0.593 1 94.81 16 ASP B C 1
ATOM 884 O O . ASP B 1 16 ? -10.805 -9.234 -1.191 1 94.81 16 ASP B O 1
ATOM 888 N N . THR B 1 17 ? -12.273 -9.18 0.62 1 92.31 17 THR B N 1
ATOM 889 C CA . THR B 1 17 ? -11.461 -8.203 1.34 1 92.31 17 THR B CA 1
ATOM 890 C C . THR B 1 17 ? -10.055 -8.742 1.591 1 92.31 17 THR B C 1
ATOM 892 O O . THR B 1 17 ? -9.898 -9.867 2.074 1 92.31 17 THR B O 1
ATOM 895 N N . ALA B 1 18 ? -9.078 -7.945 1.204 1 94 18 ALA B N 1
ATOM 896 C CA . ALA B 1 18 ? -7.695 -8.422 1.268 1 94 18 ALA B CA 1
ATOM 897 C C . ALA B 1 18 ? -7.305 -8.789 2.697 1 94 18 ALA B C 1
ATOM 899 O O . ALA B 1 18 ? -7.512 -8 3.625 1 94 18 ALA B O 1
ATOM 900 N N . LYS B 1 19 ? -6.812 -9.984 2.861 1 92.19 19 LYS B N 1
ATOM 901 C CA . LYS B 1 19 ? -6.301 -10.477 4.137 1 92.19 19 LYS B CA 1
ATOM 902 C C . LYS B 1 19 ? -4.773 -10.5 4.145 1 92.19 19 LYS B C 1
ATOM 904 O O . LYS B 1 19 ? -4.152 -10.922 3.17 1 92.19 19 LYS B O 1
ATOM 909 N N . ASP B 1 20 ? -4.227 -10.07 5.402 1 93.06 20 ASP B N 1
ATOM 910 C CA . ASP B 1 20 ? -2.775 -9.906 5.422 1 93.06 20 ASP B CA 1
ATOM 911 C C . ASP B 1 20 ? -2.289 -9.148 4.188 1 93.06 20 ASP B C 1
ATOM 913 O O . ASP B 1 20 ? -1.39 -9.609 3.484 1 93.06 20 ASP B O 1
ATOM 917 N N . ALA B 1 21 ? -2.844 -8.055 4.016 1 94.31 21 ALA B N 1
ATOM 918 C CA . ALA B 1 21 ? -2.846 -7.316 2.754 1 94.31 21 ALA B CA 1
ATOM 919 C C . ALA B 1 21 ? -1.444 -6.832 2.398 1 94.31 21 ALA B C 1
ATOM 921 O O . ALA B 1 21 ? -0.698 -6.379 3.271 1 94.31 21 ALA B O 1
ATOM 922 N N . VAL B 1 22 ? -1.172 -6.922 1.089 1 96.81 22 VAL B N 1
ATOM 923 C CA . VAL B 1 22 ? 0.038 -6.344 0.514 1 96.81 22 VAL B CA 1
ATOM 924 C C . VAL B 1 22 ? -0.314 -5.562 -0.75 1 96.81 22 VAL B C 1
ATOM 926 O O . VAL B 1 22 ? -1.24 -5.93 -1.477 1 96.81 22 VAL B O 1
ATOM 929 N N . VAL B 1 23 ? 0.385 -4.5 -0.904 1 96.88 23 VAL B N 1
ATOM 930 C CA . VAL B 1 23 ? 0.226 -3.721 -2.125 1 96.88 23 VAL B CA 1
ATOM 931 C C . VAL B 1 23 ? 1.499 -3.805 -2.963 1 96.88 23 VAL B C 1
ATOM 933 O O . VAL B 1 23 ? 2.607 -3.717 -2.43 1 96.88 23 VAL B O 1
ATOM 936 N N . SER B 1 24 ? 1.318 -4.133 -4.266 1 96.25 24 SER B N 1
ATOM 937 C CA . SER B 1 24 ? 2.449 -4.117 -5.191 1 96.25 24 SER B CA 1
ATOM 938 C C . SER B 1 24 ? 2.855 -2.689 -5.539 1 96.25 24 SER B C 1
ATOM 940 O O . SER B 1 24 ? 2.102 -1.746 -5.293 1 96.25 24 SER B O 1
ATOM 942 N N . MET B 1 25 ? 4.023 -2.598 -6.141 1 96.19 25 MET B N 1
ATOM 943 C CA . MET B 1 25 ? 4.527 -1.264 -6.457 1 96.19 25 MET B CA 1
ATOM 944 C C . MET B 1 25 ? 3.707 -0.624 -7.574 1 96.19 25 MET B C 1
ATOM 946 O O . MET B 1 25 ? 3.67 0.602 -7.699 1 96.19 25 MET B O 1
ATOM 950 N N . CYS B 1 26 ? 2.955 -1.464 -8.32 1 94.12 26 CYS B N 1
ATOM 951 C CA . CYS B 1 26 ? 2.086 -0.941 -9.367 1 94.12 26 CYS B CA 1
ATOM 952 C C . CYS B 1 26 ? 0.779 -0.42 -8.781 1 94.12 26 CYS B C 1
ATOM 954 O O . CYS B 1 26 ? -0.035 0.166 -9.5 1 94.12 26 CYS B O 1
ATOM 956 N N . GLY B 1 27 ? 0.552 -0.746 -7.473 1 96.06 27 GLY B N 1
ATOM 957 C CA . GLY B 1 27 ? -0.595 -0.153 -6.801 1 96.06 27 GLY B CA 1
ATOM 958 C C . GLY B 1 27 ? -1.751 -1.12 -6.629 1 96.06 27 GLY B C 1
ATOM 959 O O . GLY B 1 27 ? -2.779 -0.769 -6.051 1 96.06 27 GLY B O 1
ATOM 960 N N . HIS B 1 28 ? -1.588 -2.348 -7.078 1 96.12 28 HIS B N 1
ATOM 961 C CA . HIS B 1 28 ? -2.682 -3.305 -6.941 1 96.12 28 HIS B CA 1
ATOM 962 C C . HIS B 1 28 ? -2.588 -4.059 -5.621 1 96.12 28 HIS B C 1
ATOM 964 O O . HIS B 1 28 ? -1.492 -4.398 -5.168 1 96.12 28 HIS B O 1
ATOM 970 N N . LEU B 1 29 ? -3.768 -4.348 -5.105 1 96.44 29 LEU B N 1
ATOM 971 C CA . LEU B 1 29 ? -3.881 -4.91 -3.766 1 96.44 29 LEU B CA 1
ATOM 972 C C . LEU B 1 29 ? -4.148 -6.41 -3.828 1 96.44 29 LEU B C 1
ATOM 974 O O . LEU B 1 29 ? -4.961 -6.867 -4.633 1 96.44 29 LEU B O 1
ATOM 978 N N . PHE B 1 30 ? -3.477 -7.203 -2.844 1 95.69 30 PHE B N 1
ATOM 979 C CA . PHE B 1 30 ? -3.615 -8.648 -2.773 1 95.69 30 PHE B CA 1
ATOM 980 C C . PHE B 1 30 ? -3.609 -9.125 -1.326 1 95.69 30 PHE B C 1
ATOM 982 O O . PHE B 1 30 ? -3.002 -8.492 -0.461 1 95.69 30 PHE B O 1
ATOM 989 N N . CYS B 1 31 ? -4.25 -10.258 -1.108 1 95.25 31 CYS B N 1
ATOM 990 C CA . CYS B 1 31 ? -3.859 -11.047 0.056 1 95.25 31 CYS B CA 1
ATOM 991 C C . CYS B 1 31 ? -2.418 -11.523 -0.07 1 95.25 31 CYS B C 1
ATOM 993 O O . CYS B 1 31 ? -1.982 -11.922 -1.153 1 95.25 31 CYS B O 1
ATOM 995 N N . TRP B 1 32 ? -1.79 -11.547 1.057 1 96.38 32 TRP B N 1
ATOM 996 C CA . TRP B 1 32 ? -0.452 -12.125 1.012 1 96.38 32 TRP B CA 1
ATOM 997 C C . TRP B 1 32 ? -0.507 -13.594 0.581 1 96.38 32 TRP B C 1
ATOM 999 O O . TRP B 1 32 ? 0.187 -13.992 -0.354 1 96.38 32 TRP B O 1
ATOM 1009 N N . PRO B 1 33 ? -1.365 -14.43 1.156 1 96.69 33 PRO B N 1
ATOM 1010 C CA . PRO B 1 33 ? -1.39 -15.828 0.726 1 96.69 33 PRO B CA 1
ATOM 1011 C C . PRO B 1 33 ? -1.761 -15.992 -0.747 1 96.69 33 PRO B C 1
ATOM 1013 O O . PRO B 1 33 ? -1.23 -16.875 -1.43 1 96.69 33 PRO B O 1
ATOM 1016 N N . CYS B 1 34 ? -2.676 -15.18 -1.28 1 96.81 34 CYS B N 1
ATOM 1017 C CA . CYS B 1 34 ? -3.043 -15.25 -2.691 1 96.81 34 CYS B CA 1
ATOM 1018 C C . CYS B 1 34 ? -1.851 -14.922 -3.582 1 96.81 34 CYS B C 1
ATOM 1020 O O . CYS B 1 34 ? -1.615 -15.602 -4.582 1 96.81 34 CYS B O 1
ATOM 1022 N N . LEU B 1 35 ? -1.175 -13.867 -3.18 1 96.88 35 LEU B N 1
ATOM 1023 C CA . LEU B 1 35 ? -0.036 -13.453 -3.994 1 96.88 35 LEU B CA 1
ATOM 1024 C C . LEU B 1 35 ? 1.058 -14.516 -3.977 1 96.88 35 LEU B C 1
ATOM 1026 O O . LEU B 1 35 ? 1.644 -14.828 -5.016 1 96.88 35 LEU B O 1
ATOM 1030 N N . VAL B 1 36 ? 1.304 -14.992 -2.799 1 96.94 36 VAL B N 1
ATOM 1031 C CA . VAL B 1 36 ? 2.318 -16.031 -2.689 1 96.94 36 VAL B CA 1
ATOM 1032 C C . VAL B 1 36 ? 1.957 -17.203 -3.6 1 96.94 36 VAL B C 1
ATOM 1034 O O . VAL B 1 36 ? 2.799 -17.703 -4.355 1 96.94 36 VAL B O 1
ATOM 1037 N N . GLN B 1 37 ? 0.735 -17.625 -3.508 1 96.69 37 GLN B N 1
ATOM 1038 C CA . GLN B 1 37 ? 0.28 -18.719 -4.355 1 96.69 37 GLN B CA 1
ATOM 1039 C C . GLN B 1 37 ? 0.428 -18.375 -5.836 1 96.69 37 GLN B C 1
ATOM 1041 O O . GLN B 1 37 ? 0.888 -19.203 -6.629 1 96.69 37 GLN B O 1
ATOM 1046 N N . TRP B 1 38 ? -0.072 -17.219 -6.227 1 96.5 38 TRP B N 1
ATOM 1047 C CA . TRP B 1 38 ? 0.028 -16.734 -7.605 1 96.5 38 TRP B CA 1
ATOM 1048 C C . TRP B 1 38 ? 1.462 -16.828 -8.109 1 96.5 38 TRP B C 1
ATOM 1050 O O . TRP B 1 38 ? 1.709 -17.375 -9.195 1 96.5 38 TRP B O 1
ATOM 1060 N N . LEU B 1 39 ? 2.422 -16.328 -7.406 1 95.38 39 LEU B N 1
ATOM 1061 C CA . LEU B 1 39 ? 3.822 -16.281 -7.816 1 95.38 39 LEU B CA 1
ATOM 1062 C C . LEU B 1 39 ? 4.438 -17.672 -7.82 1 95.38 39 LEU B C 1
ATOM 1064 O O . LEU B 1 39 ? 5.262 -18 -8.68 1 95.38 39 LEU B O 1
ATOM 1068 N N . ASP B 1 40 ? 3.988 -18.484 -6.855 1 95.06 40 ASP B N 1
ATOM 1069 C CA . ASP B 1 40 ? 4.539 -19.844 -6.758 1 95.06 40 ASP B CA 1
ATOM 1070 C C . ASP B 1 40 ? 4.098 -20.703 -7.938 1 95.06 40 ASP B C 1
ATOM 1072 O O . ASP B 1 40 ? 4.82 -21.609 -8.359 1 95.06 40 ASP B O 1
ATOM 1076 N N . THR B 1 41 ? 2.941 -20.453 -8.453 1 95.56 41 THR B N 1
ATOM 1077 C CA . THR B 1 41 ? 2.41 -21.234 -9.562 1 95.56 41 THR B CA 1
ATOM 1078 C C . THR B 1 41 ? 2.959 -20.734 -10.891 1 95.56 41 THR B C 1
ATOM 1080 O O . THR B 1 41 ? 2.842 -21.422 -11.914 1 95.56 41 THR B O 1
ATOM 1083 N N . ARG B 1 42 ? 3.623 -19.531 -10.891 1 92.62 42 ARG B N 1
ATOM 1084 C CA . ARG B 1 42 ? 4.18 -18.938 -12.102 1 92.62 42 ARG B CA 1
ATOM 1085 C C . ARG B 1 42 ? 5.609 -18.469 -11.867 1 92.62 42 ARG B C 1
ATOM 1087 O O . ARG B 1 42 ? 5.906 -17.281 -12.023 1 92.62 42 ARG B O 1
ATOM 1094 N N . PRO B 1 43 ? 6.539 -19.375 -11.609 1 90.19 43 PRO B N 1
ATOM 1095 C CA . PRO B 1 43 ? 7.895 -19 -11.195 1 90.19 43 PRO B CA 1
ATOM 1096 C C . PRO B 1 43 ? 8.656 -18.25 -12.281 1 90.19 43 PRO B C 1
ATOM 1098 O O . PRO B 1 43 ? 9.57 -17.484 -11.984 1 90.19 43 PRO B O 1
ATOM 1101 N N . ASN B 1 44 ? 8.203 -18.344 -13.508 1 92.12 44 ASN B N 1
ATOM 1102 C CA . ASN B 1 44 ? 8.914 -17.703 -14.609 1 92.12 44 ASN B CA 1
ATOM 1103 C C . ASN B 1 44 ? 8.18 -16.453 -15.102 1 92.12 44 ASN B C 1
ATOM 1105 O O . ASN B 1 44 ? 8.609 -15.82 -16.062 1 92.12 44 ASN B O 1
ATOM 1109 N N . ARG B 1 45 ? 7.078 -16.234 -14.609 1 92.69 45 ARG B N 1
ATOM 1110 C CA . ARG B 1 45 ? 6.258 -15.078 -14.969 1 92.69 45 ARG B CA 1
ATOM 1111 C C . ARG B 1 45 ? 5.82 -14.312 -13.727 1 92.69 45 ARG B C 1
ATOM 1113 O O . ARG B 1 45 ? 4.66 -14.398 -13.312 1 92.69 45 ARG B O 1
ATOM 1120 N N . GLN B 1 46 ? 6.781 -13.578 -13.203 1 95.5 46 GLN B N 1
ATOM 1121 C CA . GLN B 1 46 ? 6.535 -12.805 -11.992 1 95.5 46 GLN B CA 1
ATOM 1122 C C . GLN B 1 46 ? 5.902 -11.453 -12.32 1 95.5 46 GLN B C 1
ATOM 1124 O O . GLN B 1 46 ? 6.559 -10.414 -12.227 1 95.5 46 GLN B O 1
ATOM 1129 N N . LEU B 1 47 ? 4.664 -11.508 -12.734 1 96.56 47 LEU B N 1
ATOM 1130 C CA . LEU B 1 47 ? 3.934 -10.328 -13.195 1 96.56 47 LEU B CA 1
ATOM 1131 C C . LEU B 1 47 ? 2.656 -10.133 -12.383 1 96.56 47 LEU B C 1
ATOM 1133 O O . LEU B 1 47 ? 2.049 -11.102 -11.93 1 96.56 47 LEU B O 1
ATOM 1137 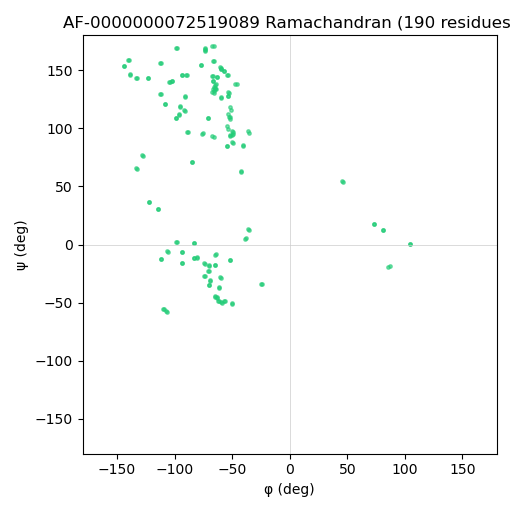N N . CYS B 1 48 ? 2.35 -8.922 -12.141 1 94.94 48 CYS B N 1
ATOM 1138 C CA . CYS B 1 48 ? 1.087 -8.57 -11.5 1 94.94 48 CYS B CA 1
ATOM 1139 C C . CYS B 1 48 ? -0.093 -9.18 -12.25 1 94.94 48 CYS B C 1
ATOM 1141 O O . CYS B 1 48 ? -0.2 -9.047 -13.469 1 94.94 48 CYS B O 1
ATOM 1143 N N . PRO B 1 49 ? -1.023 -9.828 -11.594 1 95.62 49 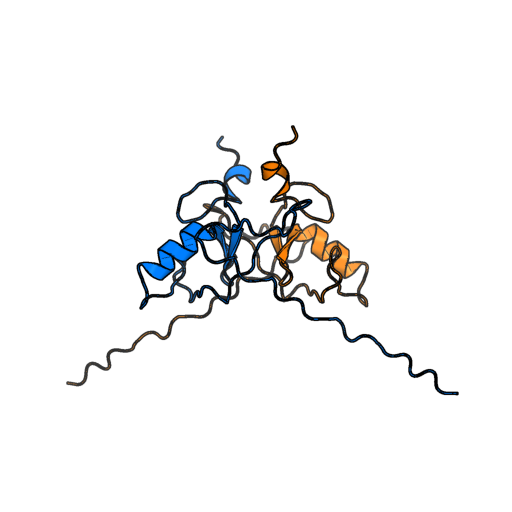PRO B N 1
ATOM 1144 C CA . PRO B 1 49 ? -2.17 -10.469 -12.242 1 95.62 49 PRO B CA 1
ATOM 1145 C C . PRO B 1 49 ? -3.098 -9.461 -12.922 1 95.62 49 PRO B C 1
ATOM 1147 O O . PRO B 1 49 ? -3.961 -9.852 -13.719 1 95.62 49 PRO B O 1
ATOM 1150 N N . VAL B 1 50 ? -2.891 -8.234 -12.719 1 94.69 50 VAL B N 1
ATOM 1151 C CA . VAL B 1 50 ? -3.855 -7.25 -13.195 1 94.69 50 VAL B CA 1
ATOM 1152 C C . VAL B 1 50 ? -3.262 -6.469 -14.367 1 94.69 50 VAL B C 1
ATOM 1154 O O . VAL B 1 50 ? -3.791 -6.508 -15.477 1 94.69 50 VAL B O 1
ATOM 1157 N N . CYS B 1 51 ? -2.084 -5.855 -14.18 1 91.75 51 CYS B N 1
ATOM 1158 C CA . CYS B 1 51 ? -1.584 -4.91 -15.172 1 91.75 51 CYS B CA 1
ATOM 1159 C C . CYS B 1 51 ? -0.346 -5.457 -15.875 1 91.75 51 CYS B C 1
ATOM 1161 O O . CYS B 1 51 ? 0.218 -4.797 -16.75 1 91.75 51 CYS B O 1
ATOM 1163 N N . LYS B 1 52 ? 0.217 -6.496 -15.359 1 95.12 52 LYS B N 1
ATOM 1164 C CA . LYS B 1 52 ? 1.333 -7.227 -15.953 1 95.12 52 LYS B CA 1
ATOM 1165 C C . LYS B 1 52 ? 2.66 -6.531 -15.656 1 95.12 52 LYS B C 1
ATOM 1167 O O . LYS B 1 52 ? 3.689 -6.879 -16.25 1 95.12 52 LYS B O 1
ATOM 1172 N N . ALA B 1 53 ? 2.686 -5.621 -14.781 1 93.12 53 ALA B N 1
ATOM 1173 C CA . ALA B 1 53 ? 3.945 -5.066 -14.297 1 93.12 53 ALA B CA 1
ATOM 1174 C C . ALA B 1 53 ? 4.738 -6.113 -13.516 1 93.12 53 ALA B C 1
ATOM 1176 O O . ALA B 1 53 ? 4.16 -7.051 -12.961 1 93.12 53 ALA B O 1
ATOM 1177 N N . ALA B 1 54 ? 6.047 -5.898 -13.414 1 94.44 54 ALA B N 1
ATOM 1178 C CA . ALA B 1 54 ? 6.895 -6.801 -12.641 1 94.44 54 ALA B CA 1
ATOM 1179 C C . ALA B 1 54 ? 6.527 -6.762 -11.164 1 94.44 54 ALA B C 1
ATOM 1181 O O . ALA B 1 54 ? 6.281 -5.691 -10.602 1 94.44 54 ALA B O 1
ATOM 1182 N N . ILE B 1 55 ? 6.414 -7.938 -10.609 1 95.44 55 ILE B N 1
ATOM 1183 C CA . ILE B 1 55 ? 6.152 -8.055 -9.18 1 95.44 55 ILE B CA 1
ATOM 1184 C C . ILE B 1 55 ? 6.996 -9.18 -8.586 1 95.44 55 ILE B C 1
ATOM 1186 O O . ILE B 1 55 ? 7.312 -10.148 -9.273 1 95.44 55 ILE B O 1
ATOM 1190 N N . SER B 1 56 ? 7.395 -9.016 -7.406 1 93.69 56 SER B N 1
ATOM 1191 C CA . SER B 1 56 ? 8.102 -10.047 -6.652 1 93.69 56 SER B CA 1
ATOM 1192 C C . SER B 1 56 ? 7.652 -10.07 -5.195 1 93.69 56 SER B C 1
ATOM 1194 O O . SER B 1 56 ? 7.137 -9.07 -4.684 1 93.69 56 SER B O 1
ATOM 1196 N N . LYS B 1 57 ? 7.855 -11.164 -4.5 1 92.31 57 LYS B N 1
ATOM 1197 C CA . LYS B 1 57 ? 7.473 -11.336 -3.102 1 92.31 57 LYS B CA 1
ATOM 1198 C C . LYS B 1 57 ? 8.164 -10.312 -2.211 1 92.31 57 LYS B C 1
ATOM 1200 O O . LYS B 1 57 ? 7.613 -9.891 -1.19 1 92.31 57 LYS B O 1
ATOM 1205 N N . ASP B 1 58 ? 9.352 -9.875 -2.648 1 93.06 58 ASP B N 1
ATOM 1206 C CA . ASP B 1 58 ? 10.148 -9.016 -1.79 1 93.06 58 ASP B CA 1
ATOM 1207 C C . ASP B 1 58 ? 9.883 -7.539 -2.09 1 93.06 58 ASP B C 1
ATOM 1209 O O . ASP B 1 58 ? 10.391 -6.656 -1.396 1 93.06 58 ASP B O 1
ATOM 1213 N N . LYS B 1 59 ? 9.133 -7.223 -3.092 1 93.88 59 LYS B N 1
ATOM 1214 C CA . LYS B 1 59 ? 8.922 -5.844 -3.512 1 93.88 59 LYS B CA 1
ATOM 1215 C C . LYS B 1 59 ? 7.469 -5.422 -3.312 1 93.88 59 LYS B C 1
ATOM 1217 O O . LYS B 1 59 ? 6.914 -4.684 -4.129 1 93.88 59 LYS B O 1
ATOM 1222 N N . VAL B 1 60 ? 6.891 -5.945 -2.418 1 97.12 60 VAL B N 1
ATOM 1223 C CA . VAL B 1 60 ? 5.543 -5.523 -2.053 1 97.12 60 VAL B CA 1
ATOM 1224 C C . VAL B 1 60 ? 5.562 -4.855 -0.68 1 97.12 60 VAL B C 1
ATOM 1226 O O . VAL B 1 60 ? 6.504 -5.039 0.093 1 97.12 60 VAL B O 1
ATOM 1229 N N . ILE B 1 61 ? 4.535 -4.02 -0.476 1 95.94 61 ILE B N 1
ATOM 1230 C CA . ILE B 1 61 ? 4.418 -3.312 0.796 1 95.94 61 ILE B CA 1
ATOM 1231 C C . ILE B 1 61 ? 3.258 -3.893 1.603 1 95.94 61 ILE B C 1
ATOM 1233 O O . ILE B 1 61 ? 2.119 -3.924 1.13 1 95.94 61 ILE B O 1
ATOM 1237 N N . PRO B 1 62 ? 3.543 -4.406 2.82 1 95.56 62 PRO B N 1
ATOM 1238 C CA . PRO B 1 62 ? 2.418 -4.797 3.674 1 95.56 62 PRO B CA 1
ATOM 1239 C C . PRO B 1 62 ? 1.587 -3.602 4.133 1 95.56 62 PRO B C 1
ATOM 1241 O O . PRO B 1 62 ? 2.117 -2.498 4.293 1 95.56 62 PRO B O 1
ATOM 1244 N N . LEU B 1 63 ? 0.387 -3.848 4.223 1 93.56 63 LEU B N 1
ATOM 1245 C CA . LEU B 1 63 ? -0.488 -2.82 4.777 1 93.56 63 LEU B CA 1
ATOM 1246 C C . LEU B 1 63 ? -0.712 -3.043 6.27 1 93.56 63 LEU B C 1
ATOM 1248 O O . LEU B 1 63 ? -1.201 -4.102 6.676 1 93.56 63 LEU B O 1
ATOM 1252 N N . TYR B 1 64 ? -0.292 -2.047 7.043 1 89.12 64 TYR B N 1
ATOM 1253 C CA . TYR B 1 64 ? -0.522 -2.102 8.484 1 89.12 64 TYR B CA 1
ATOM 1254 C C . TYR B 1 64 ? -1.741 -1.275 8.875 1 89.12 64 TYR B C 1
ATOM 1256 O O . TYR B 1 64 ? -1.776 -0.064 8.648 1 89.12 64 TYR B O 1
ATOM 1264 N N . GLY B 1 65 ? -2.848 -1.96 9.273 1 80.94 65 GLY B N 1
ATOM 1265 C CA . GLY B 1 65 ? -4.031 -1.272 9.758 1 80.94 65 GLY B CA 1
ATOM 1266 C C . GLY B 1 65 ? -3.857 -0.699 11.156 1 80.94 65 GLY B C 1
ATOM 1267 O O . GLY B 1 65 ? -2.812 -0.884 11.781 1 80.94 65 GLY B O 1
ATOM 1268 N N . ARG B 1 66 ? -4.832 0.073 11.383 1 76.94 66 ARG B N 1
ATOM 1269 C CA . ARG B 1 66 ? -4.809 0.612 12.734 1 76.94 66 ARG B CA 1
ATOM 1270 C C . ARG B 1 66 ? -5.031 -0.489 13.766 1 76.94 66 ARG B C 1
ATOM 1272 O O . ARG B 1 66 ? -5.914 -1.333 13.602 1 76.94 66 ARG B O 1
ATOM 1279 N N . GLY B 1 67 ? -4.258 -0.531 14.781 1 62.09 67 GLY B N 1
ATOM 1280 C CA . GLY B 1 67 ? -4.438 -1.507 15.844 1 62.09 67 GLY B CA 1
ATOM 1281 C C . GLY B 1 67 ? -3.768 -2.838 15.547 1 62.09 67 GLY B C 1
ATOM 1282 O O . GLY B 1 67 ? -3.906 -3.789 16.312 1 62.09 67 GLY B O 1
ATOM 1283 N N . GLY B 1 68 ? -3.473 -3.105 14.344 1 55.66 68 GLY B N 1
ATOM 1284 C CA . GLY B 1 68 ? -2.969 -4.441 14.07 1 55.66 68 GLY B CA 1
ATOM 1285 C C . GLY B 1 68 ? -1.566 -4.672 14.602 1 55.66 68 GLY B C 1
ATOM 1286 O O . GLY B 1 68 ? -0.718 -3.779 14.539 1 55.66 68 GLY B O 1
ATOM 1287 N N . ASP B 1 69 ? -1.626 -5.473 15.609 1 48.88 69 ASP B N 1
ATOM 1288 C CA . ASP B 1 69 ? -0.346 -6.008 16.062 1 48.88 69 ASP B CA 1
ATOM 1289 C C . ASP B 1 69 ? 0.42 -6.652 14.906 1 48.88 69 ASP B C 1
ATOM 1291 O O . ASP B 1 69 ? -0.182 -7.23 14 1 48.88 69 ASP B O 1
ATOM 1295 N N . ASN B 1 70 ? 1.524 -5.984 14.484 1 49.59 70 ASN B N 1
ATOM 1296 C CA . ASN B 1 70 ? 2.439 -6.605 13.531 1 49.59 70 ASN B CA 1
ATOM 1297 C C . ASN B 1 70 ? 2.551 -8.109 13.758 1 49.59 70 ASN B C 1
ATOM 1299 O O . ASN B 1 70 ? 3.523 -8.734 13.336 1 49.59 70 ASN B O 1
ATOM 1303 N N . THR B 1 71 ? 1.678 -8.641 14.539 1 44.19 71 THR B N 1
ATOM 1304 C CA . THR B 1 71 ? 2.016 -10.031 14.828 1 44.19 71 THR B CA 1
ATOM 1305 C C . THR B 1 71 ? 1.683 -10.93 13.641 1 44.19 71 THR B C 1
ATOM 1307 O O . THR B 1 71 ? 0.578 -10.867 13.102 1 44.19 71 THR B O 1
ATOM 1310 N N . ASP B 1 72 ? 2.641 -11.148 12.883 1 46.75 72 ASP B N 1
ATOM 1311 C CA . ASP B 1 72 ? 2.617 -12.102 11.781 1 46.75 72 ASP B CA 1
ATOM 1312 C C . ASP B 1 72 ? 2.146 -13.477 12.25 1 46.75 72 ASP B C 1
ATOM 1314 O O . ASP B 1 72 ? 2.787 -14.094 13.109 1 46.75 72 ASP B O 1
ATOM 1318 N N . PRO B 1 73 ? 0.872 -13.789 12.141 1 47.38 73 PRO B N 1
ATOM 1319 C CA . PRO B 1 73 ? 0.5 -15.141 12.562 1 47.38 73 PRO B CA 1
ATOM 1320 C C . PRO B 1 73 ? 1.362 -16.219 11.914 1 47.38 73 PRO B C 1
ATOM 1322 O O . PRO B 1 73 ? 1.865 -16.031 10.805 1 47.38 73 PRO B O 1
ATOM 1325 N N . ARG B 1 74 ? 2.109 -17.016 12.602 1 45.88 74 ARG B N 1
ATOM 1326 C CA . ARG B 1 74 ? 2.984 -18.141 12.297 1 45.88 74 ARG B CA 1
ATOM 1327 C C . ARG B 1 74 ? 2.389 -19.016 11.203 1 45.88 74 ARG B C 1
ATOM 1329 O O . ARG B 1 74 ? 2.836 -20.141 10.992 1 45.88 74 ARG B O 1
ATOM 1336 N N . GLU B 1 75 ? 1.245 -18.734 10.531 1 52.06 75 GLU B N 1
ATOM 1337 C CA . GLU B 1 75 ? 0.859 -19.828 9.641 1 52.06 75 GLU B CA 1
ATOM 1338 C C . GLU B 1 75 ? 1.873 -20 8.516 1 52.06 75 GLU B C 1
ATOM 1340 O O . GLU B 1 75 ? 2.729 -19.141 8.297 1 52.06 75 GLU B O 1
ATOM 1345 N N . LYS B 1 76 ? 1.721 -21.203 7.648 1 60.41 76 LYS B N 1
ATOM 1346 C CA . LYS B 1 76 ? 2.498 -21.844 6.59 1 60.41 76 LYS B CA 1
ATOM 1347 C C . LYS B 1 76 ? 2.875 -20.828 5.504 1 60.41 76 LYS B C 1
ATOM 1349 O O . LYS B 1 76 ? 3.631 -21.156 4.586 1 60.41 76 LYS B O 1
ATOM 1354 N N . VAL B 1 77 ? 2.312 -19.844 5.566 1 68.5 77 VAL B N 1
ATOM 1355 C CA . VAL B 1 77 ? 2.662 -18.875 4.531 1 68.5 77 VAL B CA 1
ATOM 1356 C C . VAL B 1 77 ? 3.801 -17.984 5.023 1 68.5 77 VAL B C 1
ATOM 1358 O O . VAL B 1 77 ? 3.795 -17.531 6.172 1 68.5 77 VAL B O 1
ATOM 1361 N N . PRO B 1 78 ? 4.766 -18.031 4.109 1 70.31 78 PRO B N 1
ATOM 1362 C CA . PRO B 1 78 ? 5.832 -17.109 4.52 1 70.31 78 PRO B CA 1
ATOM 1363 C C . PRO B 1 78 ? 5.305 -15.75 4.973 1 70.31 78 PRO B C 1
ATOM 1365 O O . PRO B 1 78 ? 4.266 -15.297 4.488 1 70.31 78 PRO B O 1
ATOM 1368 N N . PRO B 1 79 ? 5.898 -15.312 6.023 1 78.12 79 PRO B N 1
ATOM 1369 C CA . PRO B 1 79 ? 5.445 -13.984 6.461 1 78.12 79 PRO B CA 1
ATOM 1370 C C . PRO B 1 79 ? 5.523 -12.938 5.352 1 78.12 79 PRO B C 1
ATOM 1372 O O . PRO B 1 79 ? 6.352 -13.055 4.441 1 78.12 79 PRO B O 1
ATOM 1375 N N . ARG B 1 80 ? 4.598 -11.953 5.293 1 79.75 80 ARG B N 1
ATOM 1376 C CA . ARG B 1 80 ? 4.668 -10.82 4.371 1 79.75 80 ARG B CA 1
ATOM 1377 C C . ARG B 1 80 ? 5.969 -10.047 4.555 1 79.75 80 ARG B C 1
ATOM 1379 O O . ARG B 1 80 ? 6.543 -10.031 5.645 1 79.75 80 ARG B O 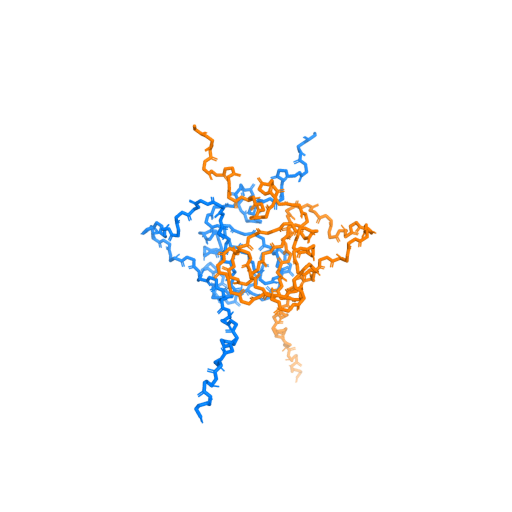1
ATOM 1386 N N . PRO B 1 81 ? 6.516 -9.406 3.439 1 78.38 81 PRO B N 1
ATOM 1387 C CA . PRO B 1 81 ? 7.656 -8.5 3.6 1 78.38 81 PRO B CA 1
ATOM 1388 C C . PRO B 1 81 ? 7.348 -7.324 4.52 1 78.38 81 PRO B C 1
ATOM 1390 O O . PRO B 1 81 ? 6.191 -6.91 4.633 1 78.38 81 PRO B O 1
ATOM 1393 N N . ARG B 1 82 ? 8.438 -6.879 5.16 1 82 82 ARG B N 1
ATOM 1394 C CA . ARG B 1 82 ? 8.289 -5.715 6.027 1 82 82 ARG B CA 1
ATOM 1395 C C . ARG B 1 82 ? 8.211 -4.43 5.207 1 82 82 ARG B C 1
ATOM 1397 O O . ARG B 1 82 ? 8.727 -4.367 4.094 1 82 82 ARG B O 1
ATOM 1404 N N . GLY B 1 83 ? 7.547 -3.453 5.859 1 84.69 83 GLY B N 1
ATOM 1405 C CA . GLY B 1 83 ? 7.582 -2.146 5.223 1 84.69 83 GLY B CA 1
ATOM 1406 C C . GLY B 1 83 ? 8.984 -1.602 5.059 1 84.69 83 GLY B C 1
ATOM 1407 O O . GLY B 1 83 ? 9.883 -1.937 5.836 1 84.69 83 GLY B O 1
ATOM 1408 N N . GLN B 1 84 ? 9.156 -0.772 4.039 1 80.19 84 GLN B N 1
ATOM 1409 C CA . GLN B 1 84 ? 10.43 -0.097 3.811 1 80.19 84 GLN B CA 1
ATOM 1410 C C . GLN B 1 84 ? 10.492 1.227 4.566 1 80.19 84 GLN B C 1
ATOM 1412 O O . GLN B 1 84 ? 9.898 2.221 4.145 1 80.19 84 GLN B O 1
ATOM 1417 N N . ARG B 1 85 ? 11.133 1.201 5.785 1 75.88 85 ARG B N 1
ATOM 1418 C CA . ARG B 1 85 ? 11.273 2.404 6.598 1 75.88 85 ARG B CA 1
ATOM 1419 C C . ARG B 1 85 ? 12.625 3.07 6.371 1 75.88 85 ARG B C 1
ATOM 1421 O O . ARG B 1 85 ? 13.672 2.42 6.473 1 75.88 85 ARG B O 1
ATOM 1428 N N . THR B 1 86 ? 12.695 4.172 5.797 1 76.81 86 THR B N 1
ATOM 1429 C CA . THR B 1 86 ? 13.906 4.973 5.723 1 76.81 86 THR B CA 1
ATOM 1430 C C . THR B 1 86 ? 13.984 5.945 6.898 1 76.81 86 THR B C 1
ATOM 1432 O O . THR B 1 86 ? 13.055 6.711 7.141 1 76.81 86 THR B O 1
ATOM 1435 N N . GLU B 1 87 ? 14.977 5.754 7.754 1 72.25 87 GLU B N 1
ATOM 1436 C CA . GLU B 1 87 ? 15.148 6.598 8.938 1 72.25 87 GLU B CA 1
ATOM 1437 C C . GLU B 1 87 ? 15.477 8.031 8.539 1 72.25 87 GLU B C 1
ATOM 1439 O O . GLU B 1 87 ? 16.234 8.266 7.598 1 72.25 87 GLU B O 1
ATOM 1444 N N . ALA B 1 88 ? 14.758 8.961 9.109 1 68.75 88 ALA B N 1
ATOM 1445 C CA . ALA B 1 88 ? 15.148 10.352 8.898 1 68.75 88 ALA B CA 1
ATOM 1446 C C . ALA B 1 88 ? 16.531 10.633 9.492 1 68.75 88 ALA B C 1
ATOM 1448 O O . ALA B 1 88 ? 16.906 10.031 10.5 1 68.75 88 ALA B O 1
ATOM 1449 N N . PRO B 1 89 ? 17.406 11.43 8.703 1 56.34 89 PRO B N 1
ATOM 1450 C CA . PRO B 1 89 ? 18.719 11.742 9.273 1 56.34 89 PRO B CA 1
ATOM 1451 C C . PRO B 1 89 ? 18.625 12.398 10.648 1 56.34 89 PRO B C 1
ATOM 1453 O O . PRO B 1 89 ? 17.797 13.289 10.852 1 56.34 89 PRO B O 1
ATOM 1456 N N . GLN B 1 90 ? 18.859 11.609 11.633 1 54.38 90 GLN B N 1
ATOM 1457 C CA . GLN B 1 90 ? 18.922 12.211 12.961 1 54.38 90 GLN B CA 1
ATOM 1458 C C . GLN B 1 90 ? 19.859 13.414 12.984 1 54.38 90 GLN B C 1
ATOM 1460 O O . GLN B 1 90 ? 20.984 13.344 12.469 1 54.38 90 GLN B O 1
ATOM 1465 N N . VAL B 1 91 ? 19.297 14.578 12.805 1 53.62 91 VAL B N 1
ATOM 1466 C CA . VAL B 1 91 ? 20.188 15.719 13 1 53.62 91 VAL B CA 1
ATOM 1467 C C . VAL B 1 91 ? 20.938 15.562 14.32 1 53.62 91 VAL B C 1
ATOM 1469 O O . VAL B 1 91 ? 20.312 15.453 15.383 1 53.62 91 VAL B O 1
ATOM 1472 N N . TYR B 1 92 ? 22.172 15.039 14.312 1 53.62 92 TYR B N 1
ATOM 1473 C CA . TYR B 1 92 ? 23.062 15.086 15.469 1 53.62 92 TYR B CA 1
ATOM 1474 C C . TYR B 1 92 ? 23.469 16.516 15.789 1 53.62 92 TYR B C 1
ATOM 1476 O O . TYR B 1 92 ? 23.984 17.234 14.93 1 53.62 92 TYR B O 1
ATOM 1484 N N . PHE B 1 93 ? 22.797 17.297 16.672 1 50.72 93 PHE B N 1
ATOM 1485 C CA . PHE B 1 93 ? 23.375 18.516 17.219 1 50.72 93 PHE B CA 1
ATOM 1486 C C . PHE B 1 93 ? 24.734 18.219 17.859 1 50.72 93 PHE B C 1
ATOM 1488 O O . PHE B 1 93 ? 24.844 17.422 18.797 1 50.72 93 PHE B O 1
ATOM 1495 N N . SER B 1 94 ? 25.766 18.219 16.984 1 50.22 94 SER B N 1
ATOM 1496 C CA . SER B 1 94 ? 27.078 18.281 17.625 1 50.22 94 SER B CA 1
ATOM 1497 C C . SER B 1 94 ? 27.141 19.406 18.656 1 50.22 94 SER B C 1
ATOM 1499 O O . SER B 1 94 ? 26.922 20.578 18.328 1 50.22 94 SER B O 1
ATOM 1501 N N . ARG B 1 95 ? 26.781 19.172 19.875 1 46.09 95 ARG B N 1
ATOM 1502 C CA . ARG B 1 95 ? 27.062 20.016 21.047 1 46.09 95 ARG B CA 1
ATOM 1503 C C . ARG B 1 95 ? 28.5 20.531 21 1 46.09 95 ARG B C 1
ATOM 1505 O O . ARG B 1 95 ? 29.453 19.766 21.203 1 46.09 95 ARG B O 1
ATOM 1512 N N . LEU B 1 96 ? 28.938 21.328 20 1 41.06 96 LEU B N 1
ATOM 1513 C CA . LEU B 1 96 ? 30.219 21.984 20.266 1 41.06 96 LEU B CA 1
ATOM 1514 C C . LEU B 1 96 ? 30.156 22.75 21.594 1 41.06 96 LEU B C 1
ATOM 1516 O O . LEU B 1 96 ? 29.297 23.594 21.781 1 41.06 96 LEU B O 1
ATOM 1520 N N . LYS B 1 97 ? 30.984 22.219 22.656 1 37.53 97 LYS B N 1
ATOM 1521 C CA . LYS B 1 97 ? 31.562 23 23.75 1 37.53 97 LYS B CA 1
ATOM 1522 C C . LYS B 1 97 ? 32.5 24.094 23.203 1 37.53 97 LYS B C 1
ATOM 1524 O O . LYS B 1 97 ? 33.25 23.859 22.281 1 37.53 97 LYS B O 1
#

Sequence (194 aa):
MTSHSALQFECNICLDTAKDAVVSMCGHLFCWPCLVQWLDTRPNRQLCPVCKAAISKDKVIPLYGRGGDNTDPREKVPPRPRGQRTEAPQVYFSRLKMTSHSALQFECNICLDTAKDAVVSMCGHLFCWPCLVQWLDTRPNRQLCPVCKAAISKDKVIPLYGRGGDNTDPREKVPPRPRGQRTEAPQVYFSRLK

Foldseek 3Di:
DCPPVLQPQAAPQPSHRADQWKAAPVGHIHHLVRLVVVCVVPVPQQADPPPGHHGDQQRIEGDDDPPDDPPQPPDPGPGRHYHDDDDDPPPPPPPDD/DCPPVLQPQAAPQPSHRADQWKAAPVGHIHHLVRLVVVCVVPVPQQADPPPGHHGDQQRIEGDDDPPDDPPQPPDPRPGRHYHDDDDDPPPPPPPDD